Protein AF-A0A9X1WCB1-F1 (afdb_monomer)

Secondary structure (DSSP, 8-state):
---------------------PPPEEEEEEEEETTTTEEEE-TTS---EEE-S--S---TT-EEEEEEEEEEGGGGSS--HHHHHH-SS-EEEEE-SSEEEEEEEEESSHHHHHHHHHHHHTSTT-TT-EEEEESSEEEEEEES--------------PPPPP---PPPTT------

Foldseek 3Di:
DDDDPDDDPPDDPPPDPPDDDDFDEDEWEWEADPVLRAIETDQPADQAAFDDDDPPDWQQAKWKKKWQDKAAPPPPSDDPPQLVVQDPFHWYWYDDPGIIIIITDGDNGVVVVVVSLVSSCVDPPRVVITMGMDNHHYDYDYDHDDPDPPPPDDDDDDDDDDDDDDDDDPDDDDDDD

Radius of gyration: 30.42 Å; Cα contacts (8 Å, |Δi|>4): 249; chains: 1; bounding box: 126×58×59 Å

Nearest PDB structures (foldseek):
  1x60-assembly1_A  TM=5.577E-01  e=7.068E-02  Bacillus subtilis
  7rja-assembly1_B  TM=5.174E-01  e=1.173E-01  Candida albicans SC5314
  1sc6-assembly1_C  TM=4.032E-01  e=1.419E-01  Escherichia coli
  2ivm-assembly1_A  TM=4.016E-01  e=1.716E-01  Mycobacterium tuberculosis H37Rv
  2cvi-assembly1_B  TM=5.456E-01  e=3.373E+00  Pyrococcus horikoshii OT3

Sequence (177 aa):
MYQLRKILFVVTPMMVSFSWASTPELTCNSIKNDLENRWYLSQDCPIGKGVWGDPRVHLSGASYWIQCGFVEGRAFRTLPKQFIQTTNASIWFKQEDRSKRCLIGPFDNFKAAKSELLAVKQVRGLNDAFIRSVDVAIRVTSNKHATSQKQQGKSRRKVTPYMIAGQHGRNDCQCYF

pLDDT: mean 73.83, std 19.46, range [34.5, 96.31]

Organism: NCBI:txid2893468

Solvent-accessible surface area (backbone atoms only — not comparable to full-atom values): 11513 Å² total; per-residue (Å²): 142,82,85,84,82,83,81,81,81,82,82,76,82,78,81,76,80,79,77,80,80,78,76,69,71,44,80,28,53,26,34,58,40,75,93,76,71,42,39,31,43,45,83,83,48,83,67,53,47,82,55,84,84,81,71,90,70,79,58,84,57,20,18,29,33,34,37,51,48,75,35,52,75,81,76,56,79,61,74,54,72,63,55,70,70,70,49,95,56,54,68,36,32,34,76,51,98,77,34,29,38,34,35,35,45,71,26,79,42,65,68,61,47,52,56,50,47,58,58,50,37,69,39,90,91,19,65,85,39,46,42,18,45,26,90,38,29,61,45,79,46,80,41,94,69,66,77,76,81,72,81,80,82,82,85,78,84,86,74,80,83,83,85,81,87,80,86,83,72,99,75,82,84,80,89,81,134

Mean predicted aligned error: 15.79 Å

Structure (mmCIF, N/CA/C/O backbone):
data_AF-A0A9X1WCB1-F1
#
_entry.id   AF-A0A9X1WCB1-F1
#
loop_
_atom_site.group_PDB
_atom_site.id
_atom_site.type_symbol
_atom_site.label_atom_id
_atom_site.label_alt_id
_atom_site.label_comp_id
_atom_site.label_asym_id
_atom_site.label_entity_id
_atom_site.label_seq_id
_atom_site.pdbx_PDB_ins_code
_atom_site.Cartn_x
_atom_site.Cartn_y
_atom_site.Cartn_z
_atom_site.occupancy
_atom_site.B_iso_or_equiv
_atom_site.auth_seq_id
_atom_site.auth_comp_id
_atom_site.auth_asym_id
_atom_site.auth_atom_id
_atom_site.pdbx_PDB_model_num
ATOM 1 N N . MET A 1 1 ? 74.659 -34.200 -22.366 1.00 43.59 1 MET A N 1
ATOM 2 C CA . MET A 1 1 ? 74.214 -32.790 -22.405 1.00 43.59 1 MET A CA 1
ATOM 3 C C . MET A 1 1 ? 72.888 -32.717 -23.155 1.00 43.59 1 MET A C 1
ATOM 5 O O . MET A 1 1 ? 72.906 -32.830 -24.368 1.00 43.59 1 MET A O 1
ATOM 9 N N . TYR A 1 2 ? 71.754 -32.582 -22.460 1.00 47.53 2 TYR A N 1
ATOM 10 C CA . TYR A 1 2 ? 70.460 -32.248 -23.074 1.00 47.53 2 TYR A CA 1
ATOM 11 C C . TYR A 1 2 ? 69.778 -31.192 -22.196 1.00 47.53 2 TYR A C 1
ATOM 13 O O . TYR A 1 2 ? 69.554 -31.410 -21.009 1.00 47.53 2 TYR A O 1
ATOM 21 N N . GLN A 1 3 ? 69.559 -30.015 -22.781 1.00 46.06 3 GLN A N 1
ATOM 22 C CA . GLN A 1 3 ? 69.032 -28.815 -22.133 1.00 46.06 3 GLN A CA 1
ATOM 23 C C . GLN A 1 3 ? 67.522 -28.942 -21.884 1.00 46.06 3 GLN A C 1
ATOM 25 O O . GLN A 1 3 ? 66.745 -29.136 -22.819 1.00 46.06 3 GLN A O 1
ATOM 30 N N . LEU A 1 4 ? 67.104 -28.778 -20.627 1.00 54.41 4 LEU A N 1
ATOM 31 C CA . LEU A 1 4 ? 65.700 -28.663 -20.229 1.00 54.41 4 LEU A CA 1
ATOM 32 C C . LEU A 1 4 ? 65.185 -27.253 -20.587 1.00 54.41 4 LEU A C 1
ATOM 34 O O . LEU A 1 4 ? 65.476 -26.280 -19.890 1.00 54.41 4 LEU A O 1
ATOM 38 N N . ARG A 1 5 ? 64.389 -27.122 -21.657 1.00 55.62 5 ARG A N 1
ATOM 39 C CA . ARG A 1 5 ? 63.610 -25.898 -21.927 1.00 55.62 5 ARG A CA 1
ATOM 40 C C . ARG A 1 5 ? 62.441 -25.829 -20.943 1.00 55.62 5 ARG A C 1
ATOM 42 O O . ARG A 1 5 ? 61.423 -26.485 -21.134 1.00 55.62 5 ARG A O 1
ATOM 49 N N . LYS A 1 6 ? 62.581 -25.018 -19.893 1.00 55.09 6 LYS A N 1
ATOM 50 C CA . LYS A 1 6 ? 61.464 -24.621 -19.026 1.00 55.09 6 LYS A CA 1
ATOM 51 C C . LYS A 1 6 ? 60.562 -23.663 -19.810 1.00 55.09 6 LYS A C 1
ATOM 53 O O . LYS A 1 6 ? 60.939 -22.521 -20.053 1.00 55.09 6 LYS A O 1
ATOM 58 N N . ILE A 1 7 ? 59.396 -24.141 -20.240 1.00 64.56 7 ILE A N 1
ATOM 59 C CA . ILE A 1 7 ? 58.346 -23.300 -20.822 1.00 64.56 7 ILE A CA 1
ATOM 60 C C . ILE A 1 7 ? 57.627 -22.621 -19.654 1.00 64.56 7 ILE A C 1
ATOM 62 O O . ILE A 1 7 ? 56.876 -23.258 -18.919 1.00 64.56 7 ILE A O 1
ATOM 66 N N . LEU A 1 8 ? 57.910 -21.336 -19.454 1.00 56.97 8 LEU A N 1
ATOM 67 C CA . LEU A 1 8 ? 57.211 -20.487 -18.498 1.00 56.97 8 LEU A CA 1
ATOM 68 C C . LEU A 1 8 ? 55.866 -20.076 -19.119 1.00 56.97 8 LEU A C 1
ATOM 70 O O . LEU A 1 8 ? 55.818 -19.189 -19.968 1.00 56.97 8 LEU A O 1
ATOM 74 N N . PHE A 1 9 ? 54.777 -20.741 -18.730 1.00 57.31 9 PHE A N 1
ATOM 75 C CA . PHE A 1 9 ? 53.422 -20.292 -19.058 1.00 57.31 9 PHE A CA 1
ATOM 76 C C . PHE A 1 9 ? 53.098 -19.046 -18.225 1.00 57.31 9 PHE A C 1
ATOM 78 O O . PHE A 1 9 ? 52.812 -19.136 -17.033 1.00 57.31 9 PHE A O 1
ATOM 85 N N . VAL A 1 10 ? 53.164 -17.871 -18.852 1.00 61.31 10 VAL A N 1
ATOM 86 C CA . VAL A 1 10 ? 52.641 -16.622 -18.286 1.00 61.31 10 VAL A CA 1
ATOM 87 C C . VAL A 1 10 ? 51.121 -16.664 -18.431 1.00 61.31 10 VAL A C 1
ATOM 89 O O . VAL A 1 10 ? 50.589 -16.480 -19.522 1.00 61.31 10 VAL A O 1
ATOM 92 N N . VAL A 1 11 ? 50.419 -16.963 -17.338 1.00 65.62 11 VAL A N 1
ATOM 93 C CA . VAL A 1 11 ? 48.954 -16.911 -17.277 1.00 65.62 11 VAL A CA 1
ATOM 94 C C . VAL A 1 11 ? 48.551 -15.456 -17.051 1.00 65.62 11 VAL A C 1
ATOM 96 O O . VAL A 1 11 ? 48.564 -14.963 -15.926 1.00 65.62 11 VAL A O 1
ATOM 99 N N . THR A 1 12 ? 48.241 -14.739 -18.128 1.00 60.97 12 THR A N 1
ATOM 100 C CA . THR A 1 12 ? 47.652 -13.398 -18.064 1.00 60.97 12 THR A CA 1
ATOM 101 C C . THR A 1 12 ? 46.190 -13.513 -17.614 1.00 60.97 12 THR A C 1
ATOM 103 O O . THR A 1 12 ? 45.399 -14.155 -18.308 1.00 60.97 12 THR A O 1
ATOM 106 N N . PRO A 1 13 ? 45.784 -12.916 -16.477 1.00 58.22 13 PRO A N 1
ATOM 107 C CA . PRO A 1 13 ? 44.390 -12.925 -16.058 1.00 58.22 13 PRO A CA 1
ATOM 108 C C . PRO A 1 13 ? 43.586 -12.013 -16.989 1.00 58.22 13 PRO A C 1
ATOM 110 O O . PRO A 1 13 ? 43.695 -10.788 -16.951 1.00 58.22 13 PRO A O 1
ATOM 113 N N . MET A 1 14 ? 42.789 -12.627 -17.858 1.00 61.75 14 MET A N 1
ATOM 114 C CA . MET A 1 14 ? 41.813 -11.948 -18.700 1.00 61.75 14 MET A CA 1
ATOM 115 C C . MET A 1 14 ? 40.737 -11.346 -17.782 1.00 61.75 14 MET A C 1
ATOM 117 O O . MET A 1 14 ? 39.910 -12.067 -17.227 1.00 61.75 14 MET A O 1
ATOM 121 N N . MET A 1 15 ? 40.797 -10.029 -17.554 1.00 64.81 15 MET A N 1
ATOM 122 C CA . MET A 1 15 ? 39.810 -9.293 -16.761 1.00 64.81 15 MET A CA 1
ATOM 123 C C . MET A 1 15 ? 38.453 -9.343 -17.469 1.00 64.81 15 MET A C 1
ATOM 125 O O . MET A 1 15 ? 38.192 -8.583 -18.399 1.00 64.81 15 MET A O 1
ATOM 129 N N . VAL A 1 16 ? 37.586 -10.258 -17.040 1.00 63.56 16 VAL A N 1
ATOM 130 C CA . VAL A 1 16 ? 36.193 -10.311 -17.486 1.00 63.56 16 VAL A CA 1
ATOM 131 C C . VAL A 1 16 ? 35.449 -9.174 -16.792 1.00 63.56 16 VAL A C 1
ATOM 133 O O . VAL A 1 16 ? 35.197 -9.226 -15.589 1.00 63.56 16 VAL A O 1
ATOM 136 N N . SER A 1 17 ? 35.135 -8.113 -17.534 1.00 63.78 17 SER A N 1
ATOM 137 C CA . SER A 1 17 ? 34.302 -7.017 -17.044 1.00 63.78 17 SER A CA 1
ATOM 138 C C . SER A 1 17 ? 32.893 -7.540 -16.752 1.00 63.78 17 SER A C 1
ATOM 140 O O . SER A 1 17 ? 32.099 -7.761 -17.662 1.00 63.78 17 SER A O 1
ATOM 142 N N . PHE A 1 18 ? 32.581 -7.755 -15.475 1.00 63.69 18 PHE A N 1
ATOM 143 C CA . PHE A 1 18 ? 31.217 -8.007 -15.018 1.00 63.69 18 PHE A CA 1
ATOM 144 C C . PHE A 1 18 ? 30.406 -6.715 -15.172 1.00 63.69 18 PHE A C 1
ATOM 146 O O . PHE A 1 18 ? 30.522 -5.794 -14.365 1.00 63.69 18 PHE A O 1
ATOM 153 N N . SER A 1 19 ? 29.586 -6.626 -16.217 1.00 57.41 19 SER A N 1
ATOM 154 C CA . SER A 1 19 ? 28.560 -5.588 -16.309 1.00 57.41 19 SER A CA 1
ATOM 155 C C . SER A 1 19 ? 27.429 -5.932 -15.337 1.00 57.41 19 SER A C 1
ATOM 157 O O . SER A 1 19 ? 26.651 -6.853 -15.584 1.00 57.41 19 SER A O 1
ATOM 159 N N . TRP A 1 20 ? 27.336 -5.215 -14.216 1.00 60.31 20 TRP A N 1
ATOM 160 C CA . TRP A 1 20 ? 26.162 -5.288 -13.348 1.00 60.31 20 TRP A CA 1
ATOM 161 C C . TRP A 1 20 ? 24.955 -4.697 -14.079 1.00 60.31 20 TRP A C 1
ATOM 163 O O . TRP A 1 20 ? 24.932 -3.513 -14.410 1.00 60.31 20 TRP A O 1
ATOM 173 N N . ALA A 1 21 ? 23.957 -5.536 -14.353 1.00 62.12 21 ALA A N 1
ATOM 174 C CA . ALA A 1 21 ? 22.673 -5.091 -14.870 1.00 62.12 21 ALA A CA 1
ATOM 175 C C . ALA A 1 21 ? 21.888 -4.412 -13.738 1.00 62.12 21 ALA A C 1
ATOM 177 O O . ALA A 1 21 ? 21.497 -5.064 -12.769 1.00 62.12 21 ALA A O 1
ATOM 178 N N . SER A 1 22 ? 21.664 -3.105 -13.852 1.00 61.84 22 SER A N 1
ATOM 179 C CA . SER A 1 22 ? 20.779 -2.368 -12.950 1.00 61.84 22 SER A C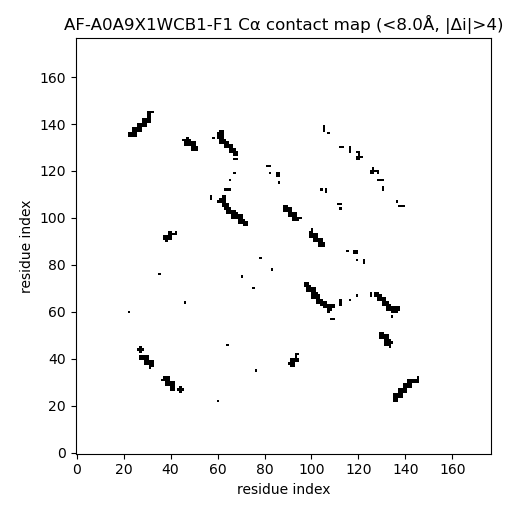A 1
ATOM 180 C C . SER A 1 22 ? 19.340 -2.836 -13.158 1.00 61.84 22 SER A C 1
ATOM 182 O O . SER A 1 22 ? 18.821 -2.786 -14.274 1.00 61.84 22 SER A O 1
ATOM 184 N N . THR A 1 23 ? 18.680 -3.293 -12.096 1.00 61.88 23 THR A N 1
ATOM 185 C CA . THR A 1 23 ? 17.246 -3.599 -12.136 1.00 61.88 23 THR A CA 1
ATOM 186 C C . THR A 1 23 ? 16.450 -2.322 -12.418 1.00 61.88 23 THR A C 1
ATOM 188 O O . THR A 1 23 ? 16.734 -1.300 -11.789 1.00 61.88 23 THR A O 1
ATOM 191 N N . PRO A 1 24 ? 15.463 -2.346 -13.331 1.00 68.69 24 PRO A N 1
ATOM 192 C CA . PRO A 1 24 ? 14.648 -1.173 -13.623 1.00 68.69 24 PRO A CA 1
ATOM 193 C C . PRO A 1 24 ? 13.857 -0.752 -12.376 1.00 68.69 24 PRO A C 1
ATOM 195 O O . PRO A 1 24 ? 13.054 -1.516 -11.841 1.00 68.69 24 PRO A O 1
ATOM 198 N N . GLU A 1 25 ? 14.112 0.470 -11.915 1.00 83.56 25 GLU A N 1
ATOM 199 C CA . GLU A 1 25 ? 13.419 1.129 -10.808 1.00 83.56 25 GLU A CA 1
ATOM 200 C C . GLU A 1 25 ? 12.394 2.113 -11.381 1.00 83.56 25 GLU A C 1
ATOM 202 O O . GLU A 1 25 ? 12.704 2.886 -12.291 1.00 83.56 25 GLU A O 1
ATOM 207 N N . LEU A 1 26 ? 11.166 2.080 -10.867 1.00 92.19 26 LEU A N 1
ATOM 208 C CA . LEU A 1 26 ? 10.074 2.944 -11.291 1.00 92.19 26 LEU A CA 1
ATOM 209 C C . LEU A 1 26 ? 9.664 3.894 -10.163 1.00 92.19 26 LEU A C 1
ATOM 211 O O . LEU A 1 26 ? 9.378 3.494 -9.034 1.00 92.19 26 LEU A O 1
ATOM 215 N N . THR A 1 27 ? 9.592 5.177 -10.500 1.00 94.25 27 THR A N 1
ATOM 216 C CA . THR A 1 27 ? 9.248 6.240 -9.557 1.00 94.25 27 THR A CA 1
ATOM 217 C C . THR A 1 27 ? 7.780 6.622 -9.686 1.00 94.25 27 THR A C 1
ATOM 219 O O . THR A 1 27 ? 7.331 7.081 -10.732 1.00 94.25 27 THR A O 1
ATOM 222 N N . CYS A 1 28 ? 7.035 6.482 -8.596 1.00 94.44 28 CYS A N 1
ATOM 223 C CA . CYS A 1 28 ? 5.667 6.945 -8.454 1.00 94.44 28 CYS A CA 1
ATOM 224 C C . CYS A 1 28 ? 5.622 8.321 -7.792 1.00 94.44 28 CYS A C 1
ATOM 226 O O . CYS A 1 28 ? 6.028 8.483 -6.643 1.00 94.44 28 CYS A O 1
ATOM 228 N N . ASN A 1 29 ? 5.037 9.298 -8.478 1.00 94.75 29 ASN A N 1
ATOM 229 C CA . ASN A 1 29 ? 4.769 10.598 -7.877 1.00 94.75 29 ASN A CA 1
ATOM 230 C C . ASN A 1 29 ? 3.562 10.533 -6.939 1.00 94.75 29 ASN A C 1
ATOM 232 O O . ASN A 1 29 ? 2.562 9.864 -7.223 1.00 94.75 29 ASN A O 1
ATOM 236 N N . SER A 1 30 ? 3.640 11.286 -5.846 1.00 93.75 30 SER A N 1
ATOM 237 C CA . SER A 1 30 ? 2.545 11.457 -4.901 1.00 93.75 30 SER A CA 1
ATOM 238 C C . SER A 1 30 ? 2.304 12.918 -4.545 1.00 93.75 30 SER A C 1
ATOM 240 O O . SER A 1 30 ? 3.218 13.745 -4.534 1.00 93.75 30 SER A O 1
ATOM 242 N N . ILE A 1 31 ? 1.044 13.226 -4.258 1.00 93.38 31 ILE A N 1
ATOM 243 C CA . ILE A 1 31 ? 0.533 14.565 -3.984 1.00 93.38 31 ILE A CA 1
ATOM 244 C C . ILE A 1 31 ? -0.233 14.535 -2.668 1.00 93.38 31 ILE A C 1
ATOM 246 O O . ILE A 1 31 ? -1.063 13.652 -2.445 1.00 93.38 31 ILE A O 1
ATOM 250 N N . LYS A 1 32 ? -0.015 15.529 -1.808 1.00 91.12 32 LYS A N 1
ATOM 251 C CA . LYS A 1 32 ? -0.822 15.691 -0.600 1.00 91.12 32 LYS A CA 1
ATOM 252 C C . LYS A 1 32 ? -2.128 16.423 -0.911 1.00 91.12 32 LYS A C 1
ATOM 254 O O . LYS A 1 32 ? -2.123 17.481 -1.532 1.00 91.12 32 LYS A O 1
ATOM 259 N N . ASN A 1 33 ? -3.243 15.874 -0.444 1.00 87.75 33 ASN A N 1
ATOM 260 C CA . ASN A 1 33 ? -4.505 16.589 -0.316 1.00 87.75 33 ASN A CA 1
ATOM 261 C C . ASN A 1 33 ? -4.617 17.118 1.118 1.00 87.75 33 ASN A C 1
ATOM 263 O O . ASN A 1 33 ? -4.739 16.329 2.060 1.00 87.75 33 ASN A O 1
ATOM 267 N N . ASP A 1 34 ? -4.574 18.438 1.280 1.00 84.31 34 ASP A N 1
ATOM 268 C CA . ASP A 1 34 ? -4.575 19.065 2.604 1.00 84.31 34 ASP A CA 1
ATOM 269 C C . ASP A 1 34 ? -5.938 19.005 3.301 1.00 84.31 34 ASP A C 1
ATOM 271 O O . ASP A 1 34 ? -5.985 18.814 4.514 1.00 84.31 34 ASP A O 1
ATOM 275 N N . LEU A 1 35 ? -7.044 19.072 2.548 1.00 81.31 35 LEU A N 1
ATOM 276 C CA . LEU A 1 35 ? -8.403 18.992 3.105 1.00 81.31 35 LEU A CA 1
ATOM 277 C C . LEU A 1 35 ? -8.663 17.645 3.784 1.00 81.31 35 LEU A C 1
ATOM 279 O O . LEU A 1 35 ? -9.350 17.567 4.799 1.00 81.31 35 LEU A O 1
ATOM 283 N N . GLU A 1 36 ? -8.123 16.574 3.209 1.00 77.50 36 GLU A N 1
ATOM 284 C CA . GLU A 1 36 ? -8.282 15.219 3.729 1.00 77.50 36 GLU A CA 1
ATOM 285 C C . GLU A 1 36 ? -7.081 14.747 4.559 1.00 77.50 36 GLU A C 1
ATOM 287 O O . GLU A 1 36 ? -7.153 13.667 5.149 1.00 77.50 36 GLU A O 1
ATOM 292 N N . ASN A 1 37 ? -5.997 15.534 4.590 1.00 83.25 37 ASN A N 1
ATOM 293 C CA . ASN A 1 37 ? -4.682 15.191 5.133 1.00 83.25 37 ASN A CA 1
ATOM 294 C C . AS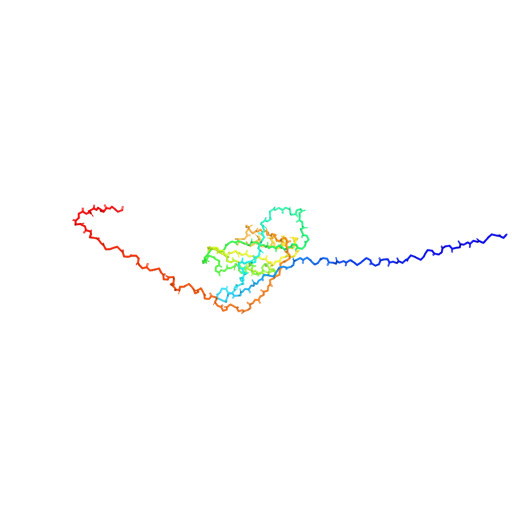N A 1 37 ? -4.189 13.805 4.669 1.00 83.25 37 ASN A C 1
ATOM 296 O O . ASN A 1 37 ? -3.793 12.961 5.474 1.00 83.25 37 ASN A O 1
ATOM 300 N N . ARG A 1 38 ? -4.254 13.552 3.356 1.00 86.56 38 ARG A N 1
ATOM 301 C CA . ARG A 1 38 ? -3.932 12.252 2.738 1.00 86.56 38 ARG A CA 1
ATOM 302 C C . ARG A 1 38 ? -2.995 12.408 1.559 1.00 86.56 38 ARG A C 1
ATOM 304 O O . ARG A 1 38 ? -3.078 13.391 0.829 1.00 86.56 38 ARG A O 1
ATOM 311 N N . TRP A 1 39 ? -2.151 11.406 1.348 1.00 91.19 39 TRP A N 1
ATOM 312 C CA . TRP A 1 39 ? -1.274 11.332 0.187 1.00 91.19 39 TRP A CA 1
ATOM 313 C C . TRP A 1 39 ? -1.891 10.488 -0.919 1.00 91.19 39 TRP A C 1
ATOM 315 O O . TRP A 1 39 ? -2.405 9.399 -0.669 1.00 91.19 39 TRP A O 1
ATOM 325 N N . TYR A 1 40 ? -1.813 10.997 -2.141 1.00 93.12 40 TYR A N 1
ATOM 326 C CA . TYR A 1 40 ? -2.381 10.400 -3.336 1.00 93.12 40 TYR A CA 1
ATOM 327 C C . TYR A 1 40 ? -1.289 10.018 -4.320 1.00 93.12 40 TYR A C 1
ATOM 329 O O . TYR A 1 40 ? -0.479 10.868 -4.671 1.00 93.12 40 TYR A O 1
ATOM 337 N N . LEU A 1 41 ? -1.282 8.771 -4.786 1.00 95.31 41 LEU A N 1
ATOM 338 C CA . LEU A 1 41 ? -0.439 8.329 -5.893 1.00 95.31 41 LEU A CA 1
ATOM 339 C C . LEU A 1 41 ? -1.012 8.823 -7.217 1.00 95.31 41 LEU A C 1
ATOM 341 O O . LEU A 1 41 ? -2.231 8.866 -7.409 1.00 95.31 41 LEU A O 1
ATOM 345 N N . SER A 1 42 ? -0.113 9.131 -8.146 1.00 93.25 42 SER A N 1
ATOM 346 C CA . SER A 1 42 ? -0.475 9.414 -9.530 1.00 93.25 42 SER A CA 1
ATOM 347 C C . SER A 1 42 ? -1.164 8.211 -10.198 1.00 93.25 42 SER A C 1
ATOM 349 O O . SER A 1 42 ? -0.957 7.053 -9.816 1.00 93.25 42 SER A O 1
ATOM 351 N N . GLN A 1 43 ? -2.013 8.474 -11.195 1.00 91.81 43 GLN A N 1
ATOM 352 C CA . GLN A 1 43 ? -2.832 7.444 -11.853 1.00 91.81 43 GLN A CA 1
ATOM 353 C C . GLN A 1 43 ? -1.993 6.392 -12.595 1.00 91.81 43 GLN A C 1
ATOM 355 O O . GLN A 1 43 ? -2.356 5.213 -12.615 1.00 91.81 43 GLN A O 1
ATOM 360 N N . ASP A 1 44 ? -0.850 6.798 -13.138 1.00 92.06 44 ASP A N 1
ATOM 361 C CA . ASP A 1 44 ? 0.125 5.967 -13.845 1.00 92.06 44 ASP A CA 1
ATOM 362 C C . ASP A 1 44 ? 0.944 5.053 -12.920 1.00 92.06 44 ASP A C 1
ATOM 364 O O . ASP A 1 44 ? 1.511 4.071 -13.391 1.00 92.06 44 ASP A O 1
ATOM 368 N N . CYS A 1 45 ? 0.958 5.298 -11.603 1.00 94.56 45 CYS A N 1
ATOM 369 C CA . CYS A 1 45 ? 1.713 4.468 -10.664 1.00 94.56 45 CYS A CA 1
ATOM 370 C C . CYS A 1 45 ? 1.179 3.018 -10.649 1.00 94.56 45 CYS A C 1
ATOM 372 O O . CYS A 1 45 ? 0.012 2.796 -10.285 1.00 94.56 45 CYS A O 1
ATOM 374 N N . PRO A 1 46 ? 1.986 2.007 -11.013 1.00 94.38 46 PRO A N 1
ATOM 375 C CA . PRO A 1 46 ? 1.542 0.625 -11.038 1.00 94.38 46 PRO A CA 1
ATOM 376 C C . PRO A 1 46 ? 1.393 0.082 -9.615 1.00 94.38 46 PRO A C 1
ATOM 378 O O . PRO A 1 46 ? 2.286 0.175 -8.777 1.00 94.38 46 PRO A O 1
ATOM 381 N N . ILE A 1 47 ? 0.245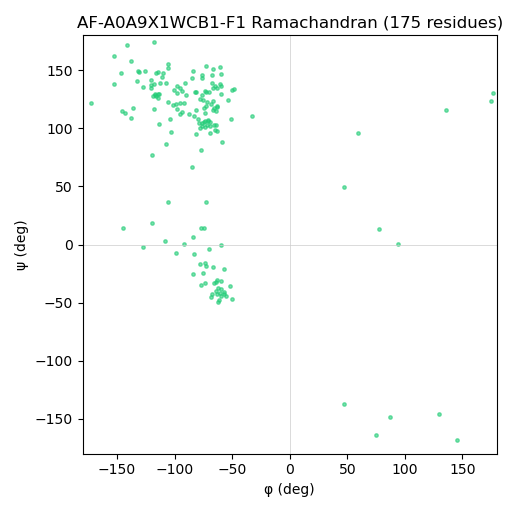 -0.540 -9.357 1.00 94.06 47 ILE A N 1
ATOM 382 C CA . ILE A 1 47 ? -0.070 -1.185 -8.071 1.00 94.06 47 ILE A CA 1
ATOM 383 C C . ILE A 1 47 ? -0.064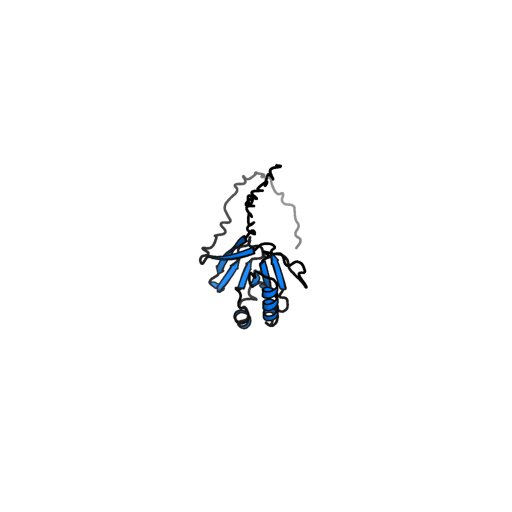 -2.711 -8.176 1.00 94.06 47 ILE A C 1
ATOM 385 O O . ILE A 1 47 ? -0.408 -3.405 -7.222 1.00 94.06 47 ILE A O 1
ATOM 389 N N . GLY A 1 48 ? 0.271 -3.236 -9.357 1.00 92.31 48 GLY A N 1
ATOM 390 C CA . GLY A 1 48 ? 0.521 -4.656 -9.543 1.00 92.31 48 GLY A CA 1
ATOM 391 C C . GLY A 1 48 ? -0.729 -5.526 -9.557 1.00 92.31 48 GLY A C 1
ATOM 392 O O . GLY A 1 48 ? -1.848 -5.024 -9.701 1.00 92.31 48 GLY A O 1
ATOM 393 N N . LYS A 1 49 ? -0.545 -6.838 -9.394 1.00 91.88 49 LYS A N 1
ATOM 394 C CA . LYS A 1 49 ? -1.616 -7.851 -9.327 1.00 91.88 49 LYS A CA 1
ATOM 395 C C . LYS A 1 49 ? -1.808 -8.333 -7.892 1.00 91.88 49 LYS A C 1
ATOM 397 O O . LYS A 1 49 ? -0.867 -8.300 -7.113 1.00 91.88 49 LYS A O 1
ATOM 402 N N . GLY A 1 50 ? -3.021 -8.761 -7.539 1.00 91.75 50 GLY A N 1
ATOM 403 C CA . GLY A 1 50 ? -3.289 -9.353 -6.225 1.00 91.75 50 GLY A CA 1
ATOM 404 C C . GLY A 1 50 ? -2.589 -10.701 -6.063 1.00 91.75 50 GLY A C 1
ATOM 405 O O . GLY A 1 50 ?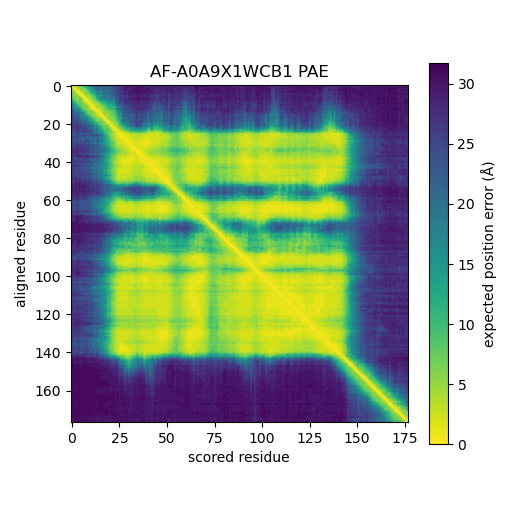 -2.563 -11.496 -6.999 1.00 91.75 50 GLY A O 1
ATOM 406 N N . VAL A 1 51 ? -2.035 -10.940 -4.879 1.00 88.56 51 VAL A N 1
ATOM 407 C CA . VAL A 1 51 ? -1.343 -12.175 -4.512 1.00 88.56 51 VAL A CA 1
ATOM 408 C C . VAL A 1 51 ? -2.098 -12.820 -3.355 1.00 88.56 51 VAL A C 1
ATOM 410 O O . VAL A 1 51 ? -2.183 -12.257 -2.261 1.00 88.56 51 VAL A O 1
ATOM 413 N N . TRP A 1 52 ? -2.641 -14.012 -3.599 1.00 80.38 52 TRP A N 1
ATOM 414 C CA . TRP A 1 52 ? -3.320 -14.827 -2.595 1.00 80.38 52 TRP A CA 1
ATOM 415 C C . TRP A 1 52 ? -2.519 -16.110 -2.368 1.00 80.38 52 TRP A C 1
ATOM 417 O O . TRP A 1 52 ? -2.220 -16.830 -3.316 1.00 80.38 52 TRP A O 1
ATOM 427 N N . GLY A 1 53 ? -2.172 -16.405 -1.115 1.00 71.75 53 GLY A N 1
ATOM 428 C CA . GLY A 1 53 ? -1.409 -17.605 -0.767 1.00 71.75 53 GLY A CA 1
ATOM 429 C C . GLY A 1 53 ? 0.109 -17.424 -0.851 1.00 71.75 53 GLY A C 1
ATOM 430 O O . GLY A 1 53 ? 0.631 -16.359 -0.522 1.00 71.75 53 GLY A O 1
ATOM 431 N N . ASP A 1 54 ? 0.815 -18.501 -1.200 1.00 63.59 54 ASP A N 1
ATOM 432 C CA . ASP A 1 54 ? 2.278 -18.564 -1.187 1.00 63.59 54 ASP A CA 1
ATOM 433 C C . ASP A 1 54 ? 2.872 -18.077 -2.520 1.00 63.59 54 ASP A C 1
ATOM 435 O O . ASP A 1 54 ? 2.693 -18.748 -3.547 1.00 63.59 54 ASP A O 1
ATOM 439 N N . PRO A 1 55 ? 3.578 -16.932 -2.550 1.00 61.62 55 PRO A N 1
ATOM 440 C CA . PRO A 1 55 ? 4.283 -16.493 -3.736 1.00 61.62 55 PRO A CA 1
ATOM 441 C C . PRO A 1 55 ? 5.559 -17.315 -3.846 1.00 61.62 55 PRO A C 1
ATOM 443 O O . PRO A 1 55 ? 6.656 -16.859 -3.543 1.00 61.62 55 PRO A O 1
ATOM 446 N N . ARG A 1 56 ? 5.429 -18.531 -4.371 1.00 54.12 56 ARG A N 1
ATOM 447 C CA . ARG A 1 56 ? 6.577 -19.370 -4.745 1.00 54.12 56 ARG A CA 1
ATOM 448 C C . ARG A 1 56 ? 7.478 -18.721 -5.810 1.00 54.12 56 ARG A C 1
ATOM 450 O O . ARG A 1 56 ? 8.497 -19.285 -6.183 1.00 54.12 56 ARG A O 1
ATOM 457 N N . VAL A 1 57 ? 7.126 -17.518 -6.263 1.00 57.62 57 VAL A N 1
ATOM 458 C CA . VAL A 1 57 ? 7.902 -16.663 -7.151 1.00 57.62 57 VAL A CA 1
ATOM 459 C C . VAL A 1 57 ? 8.190 -15.342 -6.425 1.00 57.62 57 VAL A C 1
ATOM 461 O O . VAL A 1 57 ? 7.545 -14.322 -6.660 1.00 57.62 57 VAL A O 1
ATOM 464 N N . HIS A 1 58 ? 9.145 -15.354 -5.493 1.00 61.84 58 HIS A N 1
ATOM 465 C CA . HIS A 1 58 ? 9.768 -14.117 -5.025 1.00 61.84 58 HIS A CA 1
ATOM 466 C C . HIS A 1 58 ? 10.616 -13.564 -6.168 1.00 61.84 58 HIS A C 1
ATOM 468 O O . HIS A 1 58 ? 11.741 -14.007 -6.393 1.00 61.84 58 HIS A O 1
ATOM 474 N N . LEU A 1 59 ? 10.051 -12.631 -6.929 1.00 67.88 59 LEU A N 1
ATOM 475 C CA . LEU A 1 59 ? 10.787 -11.956 -7.988 1.00 67.88 59 LEU A CA 1
ATOM 476 C C . LEU A 1 59 ? 11.803 -11.005 -7.350 1.00 67.88 59 LEU A C 1
ATOM 478 O O . LEU A 1 59 ? 11.447 -10.137 -6.550 1.00 67.88 59 LEU A O 1
ATOM 482 N N . SER A 1 60 ? 13.079 -11.205 -7.682 1.00 71.38 60 SER A N 1
ATOM 483 C CA . SER A 1 60 ? 14.140 -10.267 -7.320 1.00 71.38 60 SER A CA 1
ATOM 484 C C . SER A 1 60 ? 13.835 -8.906 -7.944 1.00 71.38 60 SER A C 1
ATOM 486 O O . SER A 1 60 ? 13.535 -8.833 -9.135 1.00 71.38 60 SER A O 1
ATOM 488 N N . GLY A 1 61 ? 13.882 -7.843 -7.141 1.00 82.31 61 GLY A N 1
ATOM 489 C CA . GLY A 1 61 ? 13.549 -6.490 -7.589 1.00 82.31 61 GLY A CA 1
ATOM 490 C C . GLY A 1 61 ? 12.052 -6.197 -7.717 1.00 82.31 61 GLY A C 1
ATOM 491 O O . GLY A 1 61 ? 11.711 -5.186 -8.312 1.00 82.31 61 GLY A O 1
ATOM 492 N N . ALA A 1 62 ? 11.157 -7.033 -7.179 1.00 89.75 62 ALA A N 1
ATOM 493 C CA . ALA A 1 62 ? 9.730 -6.720 -7.108 1.00 89.75 62 ALA A CA 1
ATOM 494 C C . ALA A 1 62 ? 9.373 -5.863 -5.886 1.00 89.75 62 ALA A C 1
ATOM 496 O O . ALA A 1 62 ? 9.950 -6.019 -4.808 1.00 89.75 62 ALA A O 1
ATOM 497 N N . SER A 1 63 ? 8.343 -5.033 -6.030 1.00 93.81 63 SER A N 1
ATOM 498 C CA . SER A 1 63 ? 7.742 -4.287 -4.926 1.00 93.81 63 SER A CA 1
ATOM 499 C C . SER A 1 63 ? 6.349 -4.789 -4.586 1.00 93.81 63 SER A C 1
ATOM 501 O O . SER A 1 63 ? 5.573 -5.215 -5.443 1.00 93.81 63 SER A O 1
ATOM 503 N N . TYR A 1 64 ? 6.013 -4.697 -3.305 1.00 94.25 64 TYR A N 1
ATOM 504 C CA . TYR A 1 64 ? 4.767 -5.203 -2.760 1.00 94.25 64 TYR A CA 1
ATOM 505 C C . TYR A 1 64 ? 3.966 -4.075 -2.125 1.00 94.25 64 TYR A C 1
ATOM 507 O O . TYR A 1 64 ? 4.493 -3.246 -1.391 1.00 94.25 64 TYR A O 1
ATOM 515 N N . TRP A 1 65 ? 2.667 -4.073 -2.377 1.00 96.31 65 TRP A N 1
ATOM 516 C CA . TRP A 1 65 ? 1.710 -3.176 -1.742 1.00 96.31 65 TRP A CA 1
ATOM 517 C C . TRP A 1 65 ? 0.754 -3.991 -0.893 1.00 96.31 65 TRP A C 1
ATOM 519 O O . TRP A 1 65 ? 0.401 -5.101 -1.273 1.00 96.31 65 TRP A O 1
ATOM 529 N N . ILE A 1 66 ? 0.251 -3.438 0.202 1.00 95.50 66 ILE A N 1
ATOM 530 C CA . ILE A 1 66 ? -0.936 -3.992 0.859 1.00 95.50 66 ILE A CA 1
ATOM 531 C C . ILE A 1 66 ? -2.118 -3.127 0.471 1.00 95.50 66 ILE A C 1
ATOM 533 O O . ILE A 1 66 ? -2.139 -1.935 0.761 1.00 95.50 66 ILE A O 1
ATOM 537 N N . GLN A 1 67 ? -3.115 -3.717 -0.172 1.00 95.00 67 GLN A N 1
ATOM 538 C CA . GLN A 1 67 ? -4.378 -3.048 -0.416 1.00 95.00 67 GLN A CA 1
ATOM 539 C C . GLN A 1 67 ? -5.262 -3.187 0.822 1.00 95.00 67 GLN A C 1
ATOM 541 O O . GLN A 1 67 ? -5.750 -4.278 1.100 1.00 95.00 67 GLN A O 1
ATOM 546 N N . CYS A 1 68 ? -5.493 -2.085 1.538 1.00 90.38 68 CYS A N 1
ATOM 547 C CA . CYS A 1 68 ? -6.341 -2.055 2.738 1.00 90.38 68 CYS A CA 1
ATOM 548 C C . CYS A 1 68 ? -7.844 -2.057 2.422 1.00 90.38 68 CYS A C 1
ATOM 550 O O . CYS A 1 68 ? -8.649 -2.331 3.303 1.00 90.38 68 CYS A O 1
ATOM 552 N N . GLY A 1 69 ? -8.236 -1.751 1.182 1.00 88.25 69 GLY A N 1
ATOM 553 C CA . GLY A 1 69 ? -9.634 -1.748 0.752 1.00 88.25 69 GLY A CA 1
ATOM 554 C C . GLY A 1 69 ? -9.933 -0.664 -0.279 1.00 88.25 69 GLY A C 1
ATOM 555 O O . GLY A 1 69 ? -9.022 -0.032 -0.827 1.00 88.25 69 GLY A O 1
ATOM 556 N N . PHE A 1 70 ? -11.223 -0.455 -0.528 1.00 85.31 70 PHE A N 1
ATOM 557 C CA . PHE A 1 70 ? -11.737 0.651 -1.327 1.00 85.31 70 PHE A CA 1
ATOM 558 C C . PHE A 1 70 ? -12.482 1.642 -0.444 1.00 85.31 70 PHE A C 1
ATOM 560 O O . PHE A 1 70 ? -13.164 1.284 0.511 1.00 85.31 70 PHE A O 1
ATOM 567 N N . VAL A 1 71 ? -12.347 2.907 -0.798 1.00 74.19 71 VAL A N 1
ATOM 568 C CA . VAL A 1 71 ? -12.965 4.041 -0.136 1.00 74.19 71 VAL A CA 1
ATOM 569 C C . VAL A 1 71 ? -13.964 4.643 -1.104 1.00 74.19 71 VAL A C 1
ATOM 571 O O . VAL A 1 71 ? -13.584 5.325 -2.055 1.00 74.19 71 VAL A O 1
ATOM 574 N N . GL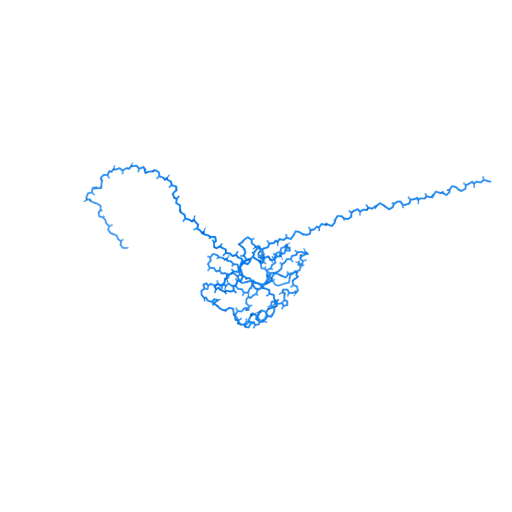U A 1 72 ? -15.244 4.382 -0.874 1.00 66.56 72 GLU A N 1
ATOM 575 C CA . GLU A 1 72 ? -16.335 5.018 -1.608 1.00 66.56 72 GLU A CA 1
ATOM 576 C C . GLU A 1 72 ? -16.798 6.275 -0.865 1.00 66.56 72 GLU A C 1
ATOM 578 O O . GLU A 1 72 ? -17.194 6.225 0.303 1.00 66.56 72 GLU A O 1
ATOM 583 N N . GLY A 1 73 ? -16.746 7.426 -1.540 1.00 60.53 73 GLY A N 1
ATOM 584 C CA . GLY A 1 73 ? -17.318 8.679 -1.042 1.00 60.53 73 GLY A CA 1
ATOM 585 C C . GLY A 1 73 ? -16.983 9.024 0.422 1.00 60.53 73 GLY A C 1
ATOM 586 O O . GLY A 1 73 ? -15.849 8.898 0.885 1.00 60.53 73 GLY A O 1
ATOM 587 N N . ARG A 1 74 ? -17.994 9.504 1.164 1.00 46.91 74 ARG A N 1
ATOM 588 C CA . ARG A 1 74 ? -17.880 10.007 2.551 1.00 46.91 74 ARG A CA 1
ATOM 589 C C . ARG A 1 74 ? -17.600 8.919 3.608 1.00 46.91 74 ARG A C 1
ATOM 591 O O . ARG A 1 74 ? -17.409 9.275 4.770 1.00 46.91 74 ARG A O 1
ATOM 598 N N . ALA A 1 75 ? -17.563 7.633 3.247 1.00 51.44 75 ALA A N 1
ATOM 599 C CA . ALA A 1 75 ? -17.526 6.526 4.212 1.00 51.44 75 ALA A CA 1
ATOM 600 C C . ALA A 1 75 ? -16.160 6.331 4.890 1.00 51.44 75 ALA A C 1
ATOM 602 O O . ALA A 1 75 ? -16.095 5.872 6.025 1.00 51.44 75 ALA A O 1
ATOM 603 N N . PHE A 1 76 ? -15.065 6.760 4.261 1.00 53.78 76 PHE A N 1
ATOM 604 C CA . PHE A 1 76 ? -13.726 6.661 4.854 1.00 53.78 76 PHE A CA 1
ATOM 605 C C . PHE A 1 76 ? -13.218 8.017 5.337 1.00 53.78 76 PHE A C 1
ATOM 607 O O . PHE A 1 76 ? -12.031 8.331 5.218 1.00 53.78 76 PHE A O 1
ATOM 614 N N . ARG A 1 77 ? -14.113 8.861 5.870 1.00 52.22 77 ARG A N 1
ATOM 615 C CA . ARG A 1 77 ? -13.744 10.175 6.427 1.00 52.22 77 ARG A CA 1
ATOM 616 C C . ARG A 1 77 ? -12.696 10.079 7.532 1.00 52.22 77 ARG A C 1
ATOM 618 O O . ARG A 1 77 ? -11.931 11.019 7.708 1.00 52.22 77 ARG A O 1
ATOM 625 N N . THR A 1 78 ? -12.549 8.918 8.150 1.00 56.91 78 THR A N 1
ATOM 626 C CA . THR A 1 78 ? -11.467 8.630 9.083 1.00 56.91 78 THR A CA 1
ATOM 627 C C . THR A 1 78 ? -11.033 7.190 8.902 1.00 56.91 78 THR A C 1
ATOM 629 O O . THR A 1 78 ? -11.783 6.274 9.232 1.00 56.91 78 THR A O 1
ATOM 632 N N . LEU A 1 79 ? -9.807 6.991 8.411 1.00 63.94 79 LEU A N 1
ATOM 633 C CA . LEU A 1 79 ? -9.075 5.782 8.772 1.00 63.94 79 LEU A CA 1
ATOM 634 C C . LEU A 1 79 ? -9.164 5.631 10.296 1.00 63.94 79 LEU A C 1
ATOM 636 O O . LEU A 1 79 ? -8.987 6.644 10.987 1.00 63.94 79 LEU A O 1
ATOM 640 N N . PRO A 1 80 ? -9.475 4.440 10.837 1.00 66.00 80 PRO A N 1
ATOM 641 C CA . PRO A 1 80 ? -9.497 4.255 12.280 1.00 66.00 80 PRO A CA 1
ATOM 642 C C . PRO A 1 80 ? -8.184 4.782 12.862 1.00 66.00 80 PRO A C 1
ATOM 644 O O . PRO A 1 80 ? -7.123 4.471 12.330 1.00 66.00 80 PRO A O 1
ATOM 647 N N . LYS A 1 81 ? -8.219 5.581 13.937 1.00 67.69 81 LYS A N 1
ATOM 648 C CA . LYS A 1 81 ? -6.979 6.080 14.574 1.00 67.69 81 LYS A CA 1
ATOM 649 C C . LYS A 1 81 ? -6.010 4.934 14.885 1.00 67.69 81 LYS A C 1
ATOM 651 O O . LYS A 1 81 ? -4.809 5.080 14.706 1.00 67.69 81 LYS A O 1
ATOM 656 N N . GLN A 1 82 ? -6.575 3.787 15.263 1.00 67.88 82 GLN A N 1
ATOM 657 C CA . GLN A 1 82 ? -5.863 2.530 15.464 1.00 67.88 82 GLN A CA 1
ATOM 658 C C . GLN A 1 82 ? -5.068 2.115 14.223 1.00 67.88 82 GLN A C 1
ATOM 660 O O . GLN A 1 82 ? -3.898 1.806 14.352 1.00 67.88 82 GLN A O 1
ATOM 665 N N . PHE A 1 83 ? -5.634 2.216 13.017 1.00 73.50 83 PHE A N 1
ATOM 666 C CA . PHE A 1 83 ? -4.921 1.886 11.781 1.00 73.50 83 PHE A CA 1
ATOM 667 C C . PHE A 1 83 ? -3.671 2.740 11.565 1.00 73.50 83 PHE A C 1
ATOM 669 O O . PHE A 1 83 ? -2.623 2.204 11.226 1.00 73.50 83 PHE A O 1
ATOM 676 N N . ILE A 1 84 ? -3.772 4.054 11.794 1.00 69.81 84 ILE A N 1
ATOM 677 C CA . ILE A 1 84 ? -2.637 4.980 11.643 1.00 69.81 84 ILE A CA 1
ATOM 678 C C . ILE A 1 84 ? -1.519 4.636 12.638 1.00 69.81 84 ILE A C 1
ATOM 680 O O . ILE A 1 84 ? -0.352 4.845 12.340 1.00 69.81 84 ILE A O 1
ATOM 684 N N . GLN A 1 85 ? -1.871 4.101 13.809 1.00 73.81 85 GLN A N 1
ATOM 685 C CA . GLN A 1 85 ? -0.912 3.683 14.834 1.00 73.81 85 GLN A CA 1
ATOM 686 C C . GLN A 1 85 ? -0.356 2.271 14.603 1.00 73.81 85 GLN A C 1
ATOM 688 O O . GLN A 1 85 ? 0.729 1.966 15.085 1.00 73.81 85 GLN A O 1
ATOM 693 N N . THR A 1 86 ? -1.095 1.399 13.911 1.00 75.88 86 THR A N 1
ATOM 694 C CA . THR A 1 86 ? -0.700 0.002 13.681 1.00 75.88 86 THR A CA 1
ATOM 695 C C . THR A 1 86 ? 0.366 -0.132 12.602 1.00 75.88 86 THR A C 1
ATOM 697 O O . THR A 1 86 ? 1.200 -1.026 12.704 1.00 75.88 86 THR A O 1
ATOM 700 N N . THR A 1 87 ? 0.334 0.714 11.569 1.00 75.19 87 THR A N 1
ATOM 701 C CA . THR A 1 87 ? 1.262 0.586 10.443 1.00 75.19 87 THR A CA 1
ATOM 702 C C . THR A 1 87 ? 2.503 1.447 10.622 1.00 75.19 87 THR A C 1
ATOM 704 O O . THR A 1 87 ? 2.412 2.632 10.934 1.00 75.19 87 THR A O 1
ATOM 707 N N . ASN A 1 88 ? 3.674 0.852 10.392 1.00 78.69 88 ASN A N 1
ATOM 708 C CA . ASN A 1 88 ? 4.943 1.586 10.361 1.00 78.69 88 ASN A CA 1
ATOM 709 C C . ASN A 1 88 ? 5.304 2.053 8.937 1.00 78.69 88 ASN A C 1
ATOM 711 O O . ASN A 1 88 ? 6.354 2.650 8.707 1.00 78.69 88 ASN A O 1
ATOM 715 N N . ALA A 1 89 ? 4.444 1.747 7.963 1.00 86.56 89 ALA A N 1
ATOM 716 C CA . ALA A 1 89 ? 4.624 2.081 6.563 1.00 86.56 89 ALA A CA 1
ATOM 717 C C . ALA A 1 89 ? 3.697 3.226 6.136 1.00 86.56 89 ALA A C 1
ATOM 719 O O . ALA A 1 89 ? 2.631 3.469 6.705 1.00 86.56 89 ALA A O 1
ATOM 720 N N . SER A 1 90 ? 4.106 3.936 5.087 1.00 90.88 90 SER A N 1
ATOM 721 C CA . SER A 1 90 ? 3.317 5.025 4.519 1.00 90.88 90 SER A CA 1
ATOM 722 C C . SER A 1 90 ? 2.008 4.509 3.920 1.00 90.88 90 SER A C 1
ATOM 724 O O . SER A 1 90 ? 1.983 3.511 3.195 1.00 90.88 90 SER A O 1
ATOM 726 N N . ILE A 1 91 ? 0.924 5.236 4.198 1.00 91.62 91 ILE A N 1
ATOM 727 C CA . ILE A 1 91 ? -0.401 4.989 3.630 1.00 91.62 91 ILE A CA 1
ATOM 728 C C . ILE A 1 91 ? -0.615 5.927 2.446 1.00 91.62 91 ILE A C 1
ATOM 730 O O . ILE A 1 91 ? -0.480 7.148 2.561 1.00 91.62 91 ILE A O 1
ATOM 734 N N . TRP A 1 92 ? -1.038 5.349 1.333 1.00 93.50 92 TRP A N 1
ATOM 735 C CA . TRP A 1 92 ? -1.294 6.035 0.083 1.00 93.50 92 TRP A CA 1
ATOM 736 C C . TRP A 1 92 ? -2.704 5.759 -0.418 1.00 93.50 92 TRP A C 1
ATOM 738 O O . TRP A 1 92 ? -3.266 4.681 -0.222 1.00 93.50 92 TRP A O 1
ATOM 748 N N . PHE A 1 93 ? -3.264 6.732 -1.124 1.00 92.81 93 PHE A N 1
ATOM 749 C CA . PHE A 1 93 ? -4.536 6.597 -1.815 1.00 92.81 93 PHE A CA 1
ATOM 750 C C . PHE A 1 93 ? -4.314 6.660 -3.320 1.00 92.81 93 PHE A C 1
ATOM 752 O O . PHE A 1 93 ? -3.548 7.485 -3.803 1.00 92.81 93 PHE A O 1
ATOM 759 N N . LYS A 1 94 ? -4.995 5.817 -4.088 1.00 93.94 94 LYS A N 1
ATOM 760 C CA . LYS A 1 94 ? -5.012 5.919 -5.550 1.00 93.94 94 LYS A CA 1
ATOM 761 C C . LYS A 1 94 ? -6.439 6.152 -6.018 1.00 93.94 94 LYS A C 1
ATOM 763 O O . LYS A 1 94 ? -7.339 5.422 -5.610 1.00 93.94 94 LYS A O 1
ATOM 768 N N . GLN A 1 95 ? -6.651 7.185 -6.827 1.00 90.81 95 GLN A N 1
ATOM 769 C CA . GLN A 1 95 ? -7.972 7.475 -7.379 1.00 90.81 95 GLN A CA 1
ATOM 770 C C . GLN A 1 95 ? -8.356 6.403 -8.408 1.00 90.81 95 GLN A C 1
ATOM 772 O O . GLN A 1 95 ? -7.570 6.101 -9.301 1.00 90.81 95 GLN A O 1
ATOM 777 N N . GLU A 1 96 ? -9.567 5.872 -8.273 1.00 87.62 96 GLU A N 1
ATOM 778 C CA . GLU A 1 96 ? -10.257 5.006 -9.235 1.00 87.62 96 GLU A CA 1
ATOM 779 C C . GLU A 1 96 ? -11.543 5.730 -9.693 1.00 87.62 96 GLU A C 1
ATOM 781 O O . GLU A 1 96 ? -11.884 6.789 -9.154 1.00 87.62 96 GLU A O 1
ATOM 786 N N . ASP A 1 97 ? -12.283 5.184 -10.662 1.00 82.94 97 ASP A N 1
ATOM 787 C CA . ASP A 1 97 ? -13.428 5.871 -11.294 1.00 82.94 97 ASP A CA 1
ATOM 788 C C . ASP A 1 97 ? -14.441 6.458 -10.297 1.00 82.94 97 ASP A C 1
ATOM 790 O O . ASP A 1 97 ? -14.863 7.608 -10.420 1.00 82.94 97 ASP A O 1
ATOM 794 N N . ARG A 1 98 ? -14.845 5.670 -9.292 1.00 80.12 98 ARG A N 1
ATOM 795 C CA . ARG A 1 98 ? -15.860 6.062 -8.291 1.00 80.12 98 ARG A CA 1
ATOM 796 C C . ARG A 1 98 ? -15.405 5.892 -6.845 1.00 80.12 98 ARG A C 1
ATOM 798 O O . ARG A 1 98 ? -16.141 6.223 -5.918 1.00 80.12 98 ARG A O 1
ATOM 805 N N . SER A 1 99 ? -14.199 5.381 -6.642 1.00 85.88 99 SER A N 1
ATOM 806 C CA . SER A 1 99 ? -13.656 5.064 -5.328 1.00 85.88 99 SER A CA 1
ATOM 807 C C . SER A 1 99 ? -12.178 5.422 -5.262 1.00 85.88 99 SER A C 1
ATOM 809 O O . SER A 1 99 ? -11.558 5.816 -6.246 1.00 85.88 99 SER A O 1
ATOM 811 N N . LYS A 1 100 ? -11.604 5.344 -4.068 1.00 88.50 100 LYS A N 1
ATOM 812 C CA . LYS A 1 100 ? -10.168 5.491 -3.850 1.00 88.50 100 LYS A CA 1
ATOM 813 C C . LYS A 1 100 ? -9.645 4.180 -3.293 1.00 88.50 100 LYS A C 1
ATOM 815 O O . LYS A 1 100 ? -10.191 3.654 -2.327 1.00 88.50 100 LYS A O 1
ATOM 820 N N . ARG A 1 101 ? -8.583 3.639 -3.869 1.00 92.31 101 ARG A N 1
ATOM 821 C CA . ARG A 1 101 ? -7.911 2.461 -3.324 1.00 92.31 101 ARG A CA 1
ATOM 822 C C . ARG A 1 101 ? -6.971 2.883 -2.201 1.00 92.31 101 ARG A C 1
ATOM 824 O O . ARG A 1 101 ? -6.192 3.813 -2.385 1.00 92.31 101 ARG A O 1
ATOM 831 N N . CYS A 1 102 ? -7.044 2.201 -1.065 1.00 92.12 102 CYS A N 1
ATOM 832 C CA . CYS A 1 102 ? -6.126 2.367 0.061 1.00 92.12 102 CYS A CA 1
ATOM 833 C C . CYS A 1 102 ? -4.942 1.404 -0.106 1.00 92.12 102 CYS A C 1
ATOM 835 O O . CYS A 1 102 ? -5.158 0.210 -0.335 1.00 92.12 102 CYS A O 1
ATOM 837 N N . LEU A 1 103 ? -3.712 1.912 -0.007 1.00 95.06 103 LEU A N 1
ATOM 838 C CA . LEU A 1 103 ? -2.467 1.168 -0.206 1.00 95.06 103 LEU A CA 1
ATOM 839 C C . LEU A 1 103 ? -1.477 1.458 0.930 1.00 95.06 103 LEU A C 1
ATOM 841 O O . LEU A 1 103 ? -1.351 2.600 1.353 1.00 95.06 103 LEU A O 1
ATOM 845 N N . ILE A 1 104 ? -0.748 0.446 1.393 1.00 94.81 104 ILE A N 1
ATOM 846 C CA . ILE A 1 104 ? 0.339 0.570 2.378 1.00 94.81 104 ILE A CA 1
ATOM 847 C C . ILE A 1 104 ? 1.625 0.052 1.732 1.00 94.81 104 ILE A C 1
ATOM 849 O O . ILE A 1 104 ? 1.600 -1.010 1.100 1.00 94.81 104 ILE A O 1
ATOM 853 N N . GLY A 1 105 ? 2.728 0.787 1.881 1.00 94.94 105 GLY A N 1
ATOM 854 C CA . GLY A 1 105 ? 4.044 0.419 1.345 1.00 94.94 105 GLY A CA 1
ATOM 855 C C . GLY A 1 105 ? 4.710 1.557 0.555 1.00 94.94 105 GLY A C 1
ATOM 856 O O . GLY A 1 105 ? 4.507 2.722 0.912 1.00 94.94 105 GLY A O 1
ATOM 857 N N . PRO A 1 106 ? 5.477 1.259 -0.514 1.00 95.06 106 PRO A N 1
ATOM 858 C CA . PRO A 1 106 ? 5.791 -0.075 -1.041 1.00 95.06 106 PRO A CA 1
ATOM 859 C C . PRO A 1 106 ? 6.782 -0.821 -0.134 1.00 95.06 106 PRO A C 1
ATOM 861 O O . PRO A 1 106 ? 7.563 -0.204 0.583 1.00 95.06 106 PRO A O 1
ATOM 864 N N . PHE A 1 107 ? 6.742 -2.151 -0.156 1.00 94.38 107 PHE A N 1
ATOM 865 C CA . PHE A 1 107 ? 7.700 -3.024 0.523 1.00 94.38 107 PHE A CA 1
ATOM 866 C C . PHE A 1 107 ? 8.617 -3.683 -0.506 1.00 94.38 107 PHE A C 1
ATOM 868 O O . PHE A 1 107 ? 8.136 -4.172 -1.527 1.00 94.38 107 PHE A O 1
ATOM 875 N N . ASP A 1 108 ? 9.907 -3.790 -0.202 1.00 91.75 108 ASP A N 1
ATOM 876 C CA . ASP A 1 108 ? 10.901 -4.375 -1.120 1.00 91.75 108 ASP A CA 1
ATOM 877 C C . ASP A 1 108 ? 10.955 -5.908 -1.058 1.00 91.75 108 ASP A C 1
ATOM 879 O O . ASP A 1 108 ? 11.639 -6.566 -1.836 1.00 91.75 108 ASP A O 1
ATOM 883 N N . ASN A 1 109 ? 10.256 -6.512 -0.095 1.00 89.50 109 ASN A N 1
ATOM 884 C CA . ASN A 1 109 ? 10.186 -7.958 0.036 1.00 89.50 109 ASN A CA 1
ATOM 885 C C . ASN A 1 109 ? 8.825 -8.415 0.564 1.00 89.50 109 ASN A C 1
ATOM 887 O O . ASN A 1 109 ? 8.179 -7.757 1.384 1.00 89.50 109 ASN A O 1
ATOM 891 N N . PHE A 1 110 ? 8.414 -9.600 0.117 1.00 91.06 110 PHE A N 1
ATOM 892 C CA . PHE A 1 110 ? 7.114 -10.161 0.463 1.00 91.06 110 PHE A CA 1
ATOM 893 C C . PHE A 1 110 ? 6.981 -10.486 1.954 1.00 91.06 110 PHE A C 1
ATOM 895 O O . PHE A 1 110 ? 5.893 -10.375 2.509 1.00 91.06 110 PHE A O 1
ATOM 902 N N . LYS A 1 111 ? 8.072 -10.883 2.626 1.00 91.00 111 LYS A N 1
ATOM 903 C CA . LYS A 1 111 ? 8.039 -11.248 4.050 1.00 91.00 111 LYS A CA 1
ATOM 904 C C . LYS A 1 111 ? 7.644 -10.050 4.920 1.00 91.00 111 LYS A C 1
ATOM 906 O O . LYS A 1 111 ? 6.802 -10.207 5.802 1.00 91.00 111 LYS A O 1
ATOM 911 N N . ALA A 1 112 ? 8.191 -8.868 4.637 1.00 92.50 112 ALA A N 1
ATOM 912 C CA . ALA A 1 112 ? 7.824 -7.621 5.301 1.00 92.50 112 ALA A CA 1
ATOM 913 C C . ALA A 1 112 ? 6.352 -7.269 5.047 1.00 92.50 112 ALA A C 1
ATOM 915 O O . ALA A 1 112 ? 5.600 -7.079 6.000 1.00 92.50 112 ALA A O 1
ATOM 916 N N . ALA A 1 113 ? 5.910 -7.305 3.784 1.00 93.31 113 ALA A N 1
ATOM 917 C CA . ALA A 1 113 ? 4.509 -7.064 3.435 1.00 93.31 113 ALA A CA 1
ATOM 918 C C . ALA A 1 113 ? 3.553 -8.067 4.112 1.00 93.31 113 ALA A C 1
ATOM 920 O O . ALA A 1 113 ? 2.472 -7.698 4.559 1.00 93.31 113 ALA A O 1
ATOM 921 N N . LYS A 1 114 ? 3.946 -9.340 4.233 1.00 92.75 114 LYS A N 1
ATOM 922 C CA . LYS A 1 114 ? 3.160 -10.381 4.913 1.00 92.75 114 LYS A CA 1
ATOM 923 C C . LYS A 1 114 ? 3.058 -10.136 6.413 1.00 92.75 114 LYS A C 1
ATOM 925 O O . LYS A 1 114 ? 1.975 -10.294 6.965 1.00 92.75 114 LYS A O 1
ATOM 930 N N . SER A 1 115 ? 4.157 -9.747 7.057 1.00 92.69 115 SER A N 1
ATOM 931 C CA . SER A 1 115 ? 4.154 -9.395 8.478 1.00 92.69 115 SER A CA 1
ATOM 932 C C . SER A 1 115 ? 3.230 -8.208 8.748 1.00 92.69 115 SER A C 1
ATOM 934 O O . SER A 1 115 ? 2.377 -8.278 9.629 1.00 92.69 115 SER A O 1
ATOM 936 N N . GLU A 1 116 ? 3.347 -7.152 7.943 1.00 93.88 116 GLU A N 1
ATOM 937 C CA . GLU A 1 116 ? 2.505 -5.965 8.075 1.00 93.88 116 GLU A CA 1
ATOM 938 C C . GLU A 1 116 ? 1.029 -6.286 7.795 1.00 93.88 116 GLU A C 1
ATOM 940 O O . GLU A 1 116 ? 0.142 -5.844 8.521 1.00 93.88 116 GLU A O 1
ATOM 945 N N . LEU A 1 117 ? 0.746 -7.122 6.789 1.00 93.25 117 LEU A N 1
ATOM 946 C CA . LEU A 1 117 ? -0.615 -7.549 6.469 1.00 93.25 117 LEU A CA 1
ATOM 947 C C . LEU A 1 117 ? -1.303 -8.208 7.670 1.00 93.25 117 LEU A C 1
ATOM 949 O O . LEU A 1 117 ? -2.487 -7.964 7.896 1.00 93.25 117 LEU A O 1
ATOM 953 N N . LEU A 1 118 ? -0.584 -9.037 8.434 1.00 92.69 118 LEU A N 1
ATOM 954 C CA . LEU A 1 118 ? -1.144 -9.679 9.625 1.00 92.69 118 LEU A CA 1
ATOM 955 C C . LEU A 1 118 ? -1.594 -8.642 10.656 1.00 92.69 118 LEU A C 1
ATOM 957 O O . LEU A 1 118 ? -2.679 -8.799 11.209 1.00 92.69 118 LEU A O 1
ATOM 961 N N . ALA A 1 119 ? -0.808 -7.583 10.868 1.00 91.44 119 ALA A N 1
ATOM 962 C CA . ALA A 1 119 ? -1.158 -6.488 11.769 1.00 91.44 119 ALA A CA 1
ATOM 963 C C . ALA A 1 119 ? -2.343 -5.667 11.235 1.00 91.44 119 ALA A C 1
ATOM 965 O O . ALA A 1 119 ? -3.301 -5.413 11.962 1.00 91.44 119 ALA A O 1
ATOM 966 N N . VAL A 1 120 ? -2.332 -5.328 9.942 1.00 90.19 120 VAL A N 1
ATOM 967 C CA . VAL A 1 120 ? -3.423 -4.598 9.272 1.00 90.19 120 VAL A CA 1
ATOM 968 C C . VAL A 1 120 ? -4.752 -5.337 9.406 1.00 90.19 120 VAL A C 1
ATOM 970 O O . VAL A 1 120 ? -5.767 -4.715 9.709 1.00 90.19 120 VAL A O 1
ATOM 973 N N . LYS A 1 121 ? -4.750 -6.663 9.241 1.00 90.94 121 LYS A N 1
ATOM 974 C CA . LYS A 1 121 ? -5.958 -7.489 9.365 1.00 90.94 121 LYS A CA 1
ATOM 975 C C . LYS A 1 121 ? -6.535 -7.548 10.778 1.00 90.94 121 LYS A C 1
ATOM 977 O O . LYS A 1 121 ? -7.708 -7.869 10.907 1.00 90.94 121 LYS A O 1
ATOM 982 N N . GLN A 1 122 ? -5.767 -7.225 11.823 1.00 89.81 122 GLN A N 1
ATOM 983 C CA . GLN A 1 122 ? -6.313 -7.128 13.186 1.00 89.81 122 GLN A CA 1
ATOM 984 C C . GLN A 1 122 ? -7.178 -5.877 13.381 1.00 89.81 122 GLN A C 1
ATOM 986 O O . GLN A 1 122 ? -7.964 -5.797 14.326 1.00 89.81 122 GLN A O 1
ATOM 991 N N . VAL A 1 123 ? -7.049 -4.880 12.504 1.00 85.38 123 VAL A N 1
ATOM 992 C CA . VAL A 1 123 ? -7.846 -3.660 12.585 1.00 85.38 123 VAL A CA 1
ATOM 993 C C . VAL A 1 123 ? -9.248 -3.933 12.050 1.00 85.38 123 VAL A C 1
ATOM 995 O O . VAL A 1 123 ? -9.441 -4.350 10.904 1.00 85.38 123 VAL A O 1
ATOM 998 N N . ARG A 1 124 ? -10.258 -3.636 12.874 1.00 83.38 124 ARG A N 1
ATOM 999 C CA . ARG A 1 124 ? -11.667 -3.800 12.502 1.00 83.38 124 ARG A CA 1
ATOM 1000 C C . ARG A 1 124 ? -11.966 -3.071 11.188 1.00 83.38 124 ARG A C 1
ATOM 1002 O O . ARG A 1 124 ? -11.766 -1.864 11.079 1.00 83.38 124 ARG A O 1
ATOM 1009 N N . GLY A 1 125 ? -12.502 -3.814 10.221 1.00 83.19 125 GLY A N 1
ATOM 1010 C CA . GLY A 1 125 ? -12.866 -3.298 8.899 1.00 83.19 125 GLY A CA 1
ATOM 1011 C C . GLY A 1 125 ? -11.794 -3.473 7.820 1.00 83.19 125 GLY A C 1
ATOM 1012 O O . GLY A 1 125 ? -12.053 -3.091 6.687 1.00 83.19 125 GLY A O 1
ATOM 1013 N N . LEU A 1 126 ? -10.634 -4.065 8.137 1.00 86.94 126 LEU A N 1
ATOM 1014 C CA . LEU A 1 126 ? -9.538 -4.307 7.183 1.00 86.94 126 LEU A CA 1
ATOM 1015 C C . LEU A 1 126 ? -9.190 -5.799 7.016 1.00 86.94 126 LEU A C 1
ATOM 1017 O O . LEU A 1 126 ? -8.117 -6.143 6.522 1.00 86.94 126 LEU A O 1
ATOM 1021 N N . ASN A 1 127 ? -10.098 -6.701 7.401 1.00 87.88 127 ASN A N 1
ATOM 1022 C CA . ASN A 1 127 ? -9.894 -8.157 7.322 1.00 87.88 127 ASN A CA 1
ATOM 1023 C C . ASN A 1 127 ? -9.632 -8.648 5.884 1.00 87.88 127 ASN A C 1
ATOM 1025 O O . ASN A 1 127 ? -8.869 -9.596 5.663 1.00 87.88 127 ASN A O 1
ATOM 1029 N N . ASP A 1 128 ? -10.226 -7.951 4.914 1.00 89.06 128 ASP A N 1
ATOM 1030 C CA . ASP A 1 128 ? -10.126 -8.248 3.485 1.00 89.06 128 ASP A CA 1
ATOM 1031 C C . ASP A 1 128 ? -8.870 -7.652 2.838 1.00 89.06 128 ASP A C 1
ATOM 1033 O O . ASP A 1 128 ? -8.709 -7.724 1.620 1.00 89.06 128 ASP A O 1
ATOM 1037 N N . ALA A 1 129 ? -7.961 -7.066 3.627 1.00 92.38 129 ALA A N 1
ATOM 1038 C CA . ALA A 1 129 ? -6.694 -6.582 3.105 1.00 92.38 129 ALA A CA 1
ATOM 1039 C C . ALA A 1 129 ? -5.889 -7.726 2.464 1.00 92.38 129 ALA A C 1
ATOM 1041 O O . ALA A 1 129 ? -5.923 -8.880 2.908 1.00 92.38 129 ALA A O 1
ATOM 1042 N N . PHE A 1 130 ? -5.131 -7.419 1.416 1.00 94.56 130 PHE A N 1
ATOM 1043 C CA . PHE A 1 130 ? -4.302 -8.408 0.724 1.00 94.56 130 PHE A CA 1
ATOM 1044 C C . PHE A 1 130 ? -3.087 -7.758 0.068 1.00 94.56 130 PHE A C 1
ATOM 1046 O O . PHE A 1 130 ? -3.048 -6.544 -0.134 1.00 94.56 130 PHE A O 1
ATOM 1053 N N . ILE A 1 131 ? -2.084 -8.572 -0.261 1.00 94.81 131 ILE A N 1
ATOM 1054 C CA . ILE A 1 131 ? -0.855 -8.100 -0.901 1.00 94.81 131 ILE A CA 1
ATOM 1055 C C . ILE A 1 131 ? -1.050 -8.015 -2.412 1.00 94.81 131 ILE A C 1
ATOM 1057 O O . ILE A 1 131 ? -1.696 -8.867 -3.020 1.00 94.81 131 ILE A O 1
ATOM 1061 N N . ARG A 1 132 ? -0.454 -7.001 -3.028 1.00 94.69 132 ARG A N 1
ATOM 1062 C CA . ARG A 1 132 ? -0.255 -6.892 -4.468 1.00 94.69 132 ARG A CA 1
ATOM 1063 C C . ARG A 1 132 ? 1.234 -6.893 -4.789 1.00 94.69 132 ARG A C 1
ATOM 1065 O O . ARG A 1 132 ? 2.006 -6.354 -4.002 1.00 94.69 132 ARG A O 1
ATOM 1072 N N . SER A 1 133 ? 1.623 -7.448 -5.931 1.00 92.88 133 SER A N 1
ATOM 1073 C CA . SER A 1 133 ? 3.011 -7.465 -6.407 1.00 92.88 133 SER A CA 1
ATOM 1074 C C . SER A 1 133 ? 3.169 -6.717 -7.724 1.00 92.88 133 SER A C 1
ATOM 1076 O O . SER A 1 133 ? 2.350 -6.853 -8.638 1.00 92.88 133 SER A O 1
ATOM 1078 N N . VAL A 1 134 ? 4.244 -5.946 -7.811 1.00 93.06 134 VAL A N 1
ATOM 1079 C CA . VAL A 1 134 ? 4.736 -5.279 -9.012 1.00 93.06 134 VAL A CA 1
ATOM 1080 C C . VAL A 1 134 ? 6.107 -5.864 -9.319 1.00 93.06 134 VAL A C 1
ATOM 1082 O O . VAL A 1 134 ? 6.964 -5.879 -8.445 1.00 93.06 134 VAL A O 1
ATOM 1085 N N . ASP A 1 135 ? 6.328 -6.313 -10.551 1.00 90.38 135 ASP A N 1
ATOM 1086 C CA . ASP A 1 135 ? 7.543 -7.050 -10.942 1.00 90.38 135 ASP A CA 1
ATOM 1087 C C . ASP A 1 135 ? 8.778 -6.141 -11.142 1.00 90.38 135 ASP A C 1
ATOM 1089 O O . ASP A 1 135 ? 9.773 -6.549 -11.733 1.00 90.38 135 ASP A O 1
ATOM 1093 N N . VAL A 1 136 ? 8.700 -4.895 -10.669 1.00 90.31 136 VAL A N 1
ATOM 1094 C CA . VAL A 1 136 ? 9.768 -3.891 -10.685 1.00 90.31 136 VAL A CA 1
ATOM 1095 C C . VAL A 1 136 ? 9.804 -3.153 -9.351 1.00 90.31 136 VAL A C 1
ATOM 1097 O O . VAL A 1 136 ? 8.793 -3.095 -8.641 1.00 90.31 136 VAL A O 1
ATOM 1100 N N . ALA A 1 137 ? 10.956 -2.565 -9.033 1.00 91.75 137 ALA A N 1
ATOM 1101 C CA . ALA A 1 137 ? 11.146 -1.826 -7.798 1.00 91.75 137 ALA A CA 1
ATOM 1102 C C . ALA A 1 137 ? 10.398 -0.495 -7.894 1.00 91.75 137 ALA A C 1
ATOM 1104 O O . ALA A 1 137 ? 10.515 0.216 -8.891 1.00 91.75 137 ALA A O 1
ATOM 1105 N N . ILE A 1 138 ? 9.625 -0.159 -6.867 1.00 93.81 138 ILE A N 1
ATOM 1106 C CA . ILE A 1 138 ? 8.814 1.050 -6.805 1.00 93.81 138 ILE A CA 1
ATOM 1107 C C . ILE A 1 138 ? 9.343 1.966 -5.720 1.00 93.81 138 ILE A C 1
ATOM 1109 O O . ILE A 1 138 ? 9.458 1.578 -4.560 1.00 93.81 138 ILE A O 1
ATOM 1113 N N . ARG A 1 139 ? 9.555 3.229 -6.080 1.00 94.00 139 ARG A N 1
ATOM 1114 C CA . ARG A 1 139 ? 9.825 4.297 -5.118 1.00 94.00 139 ARG A CA 1
ATOM 1115 C C . ARG A 1 139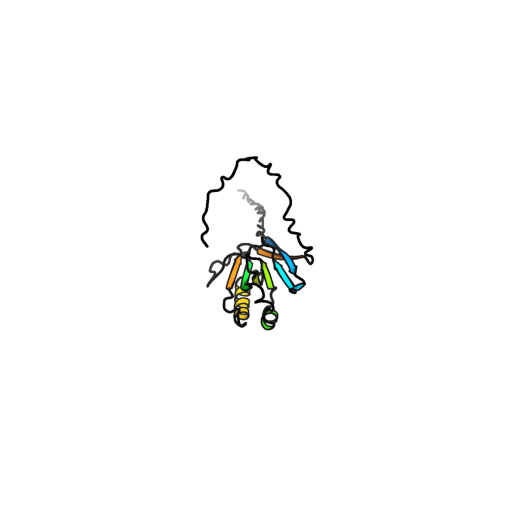 ? 8.785 5.378 -5.226 1.00 94.00 139 ARG A C 1
ATOM 1117 O O . ARG A 1 139 ? 8.360 5.725 -6.320 1.00 94.00 139 ARG A O 1
ATOM 1124 N N . VAL A 1 140 ? 8.385 5.927 -4.087 1.00 93.25 140 VAL A N 1
ATOM 1125 C CA . VAL A 1 140 ? 7.398 7.005 -4.050 1.00 93.25 140 VAL A CA 1
ATOM 1126 C C . VAL A 1 140 ? 8.090 8.325 -3.751 1.00 93.25 140 VAL A C 1
ATOM 1128 O O . VAL A 1 140 ? 8.739 8.474 -2.717 1.00 93.25 140 VAL A O 1
ATOM 1131 N N . THR A 1 141 ? 7.927 9.299 -4.639 1.00 92.50 141 THR A N 1
ATOM 1132 C CA . THR A 1 141 ? 8.367 10.683 -4.445 1.00 92.50 141 THR A CA 1
ATOM 1133 C C . THR A 1 141 ? 7.196 11.531 -3.966 1.00 92.50 141 THR A C 1
ATOM 1135 O O . THR A 1 141 ? 6.068 11.411 -4.443 1.00 92.50 141 THR A O 1
ATOM 1138 N N . SER A 1 142 ? 7.440 12.384 -2.972 1.00 88.69 142 SER A N 1
ATOM 1139 C CA . SER A 1 142 ? 6.412 13.234 -2.362 1.00 88.69 142 SER A CA 1
ATOM 1140 C C . SER A 1 142 ? 6.550 14.672 -2.839 1.00 88.69 142 SER A C 1
ATOM 1142 O O . SER A 1 142 ? 7.456 15.384 -2.411 1.00 88.69 142 SER A O 1
ATOM 1144 N N . ASN A 1 143 ? 5.619 15.121 -3.679 1.00 80.44 143 ASN A N 1
ATOM 1145 C CA . ASN A 1 143 ? 5.556 16.507 -4.121 1.00 80.44 143 ASN A CA 1
ATOM 1146 C C . ASN A 1 143 ? 4.600 17.269 -3.199 1.00 80.44 143 ASN A C 1
ATOM 1148 O O . ASN A 1 143 ? 3.396 17.014 -3.165 1.00 80.44 143 ASN A O 1
ATOM 1152 N N . LYS A 1 144 ? 5.137 18.220 -2.426 1.00 55.06 144 LYS A N 1
ATOM 1153 C CA . LYS A 1 144 ? 4.374 19.004 -1.437 1.00 55.06 144 LYS A CA 1
ATOM 1154 C C . LYS A 1 144 ? 3.450 20.081 -2.037 1.00 55.06 144 LYS A C 1
ATOM 1156 O O . LYS A 1 144 ? 2.959 20.914 -1.293 1.00 55.06 144 LYS A O 1
ATOM 1161 N N . HIS A 1 145 ? 3.164 20.064 -3.337 1.00 43.94 145 HIS A N 1
ATOM 1162 C CA . HIS A 1 145 ? 2.249 21.017 -3.968 1.00 43.94 145 HIS A CA 1
ATOM 1163 C C . HIS A 1 145 ? 1.460 20.358 -5.105 1.00 43.94 145 HIS A C 1
ATOM 1165 O O . HIS A 1 145 ? 2.029 20.007 -6.135 1.00 43.94 145 HIS A O 1
ATOM 1171 N N . ALA A 1 146 ? 0.138 20.256 -4.947 1.00 44.97 146 ALA A N 1
ATOM 1172 C CA . ALA A 1 146 ? -0.778 20.252 -6.081 1.00 44.97 146 ALA A CA 1
ATOM 1173 C C . ALA A 1 146 ? -1.446 21.613 -6.180 1.00 44.97 146 ALA A C 1
ATOM 1175 O O . ALA A 1 146 ? -2.465 21.883 -5.546 1.00 44.97 146 ALA A O 1
ATOM 1176 N N . THR A 1 147 ? -0.906 22.465 -7.038 1.00 36.12 147 THR A N 1
ATOM 1177 C CA . THR A 1 147 ? -1.753 23.443 -7.706 1.00 36.12 147 THR A CA 1
ATOM 1178 C C . THR A 1 147 ? -2.719 22.635 -8.564 1.00 36.12 147 THR A C 1
ATOM 1180 O O . THR A 1 147 ? -2.291 21.899 -9.451 1.00 36.12 147 THR A O 1
ATOM 1183 N N . SER A 1 148 ? -4.007 22.708 -8.228 1.00 38.53 148 SER A N 1
ATOM 1184 C CA . SER A 1 148 ? -5.126 22.143 -8.981 1.00 38.53 148 SER A CA 1
ATOM 1185 C C . SER A 1 148 ? -4.843 22.166 -10.487 1.00 38.53 148 SER A C 1
ATOM 1187 O O . SER A 1 148 ? -4.789 23.238 -11.096 1.00 38.53 148 SER A O 1
ATOM 1189 N N . GLN A 1 149 ? -4.648 20.990 -11.097 1.00 41.84 149 GLN A N 1
ATOM 1190 C CA . GLN A 1 149 ? -4.802 20.866 -12.538 1.00 41.84 149 GLN A CA 1
ATOM 1191 C C . GLN A 1 149 ? -6.263 21.180 -12.833 1.00 41.84 149 GLN A C 1
ATOM 1193 O O . GLN A 1 149 ? -7.163 20.357 -12.673 1.00 41.84 149 GLN A O 1
ATOM 1198 N N . LYS A 1 150 ? -6.481 22.429 -13.228 1.00 35.38 150 LYS A N 1
ATOM 1199 C CA . LYS A 1 150 ? -7.709 22.916 -13.820 1.00 35.38 150 LYS A CA 1
ATOM 1200 C C . LYS A 1 150 ? -8.054 21.964 -14.964 1.00 35.38 150 LYS A C 1
ATOM 1202 O O . LYS A 1 150 ? -7.401 21.974 -16.005 1.00 35.38 150 LYS A O 1
ATOM 1207 N N . GLN A 1 151 ? -9.087 21.150 -14.771 1.00 44.22 151 GLN A N 1
ATOM 1208 C CA . GLN A 1 151 ? -9.843 20.581 -15.875 1.00 44.22 151 GLN A CA 1
ATOM 1209 C C . GLN A 1 151 ? -10.391 21.759 -16.684 1.00 44.22 151 GLN A C 1
ATOM 1211 O O . GLN A 1 151 ? -11.482 22.260 -16.427 1.00 44.22 151 GLN A O 1
ATOM 1216 N N . GLN A 1 152 ? -9.618 22.250 -17.651 1.00 37.19 152 GLN A N 1
ATOM 1217 C CA . GLN A 1 152 ? -10.103 23.207 -18.631 1.00 37.19 152 GLN A CA 1
ATOM 1218 C C . GLN A 1 152 ? -10.777 22.427 -19.760 1.00 37.19 152 GLN 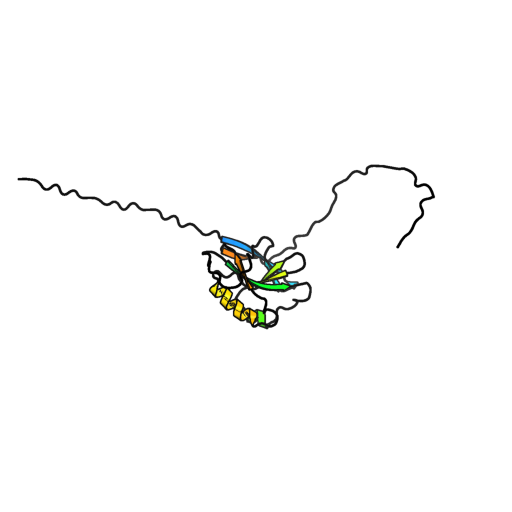A C 1
ATOM 1220 O O . GLN A 1 152 ? -10.322 22.376 -20.898 1.00 37.19 152 GLN A O 1
ATOM 1225 N N . GLY A 1 153 ? -11.895 21.795 -19.408 1.00 34.50 153 GLY A N 1
ATOM 1226 C CA . GLY A 1 153 ? -12.914 21.404 -20.362 1.00 34.50 153 GLY A CA 1
ATOM 1227 C C . GLY A 1 153 ? -13.777 22.614 -20.710 1.00 34.50 153 GLY A C 1
ATOM 1228 O O . GLY A 1 153 ? -14.582 23.034 -19.886 1.00 34.50 153 GLY A O 1
ATOM 1229 N N . LYS A 1 154 ? -13.597 23.125 -21.939 1.00 41.50 154 LYS A N 1
ATOM 1230 C CA . LYS A 1 154 ? -14.571 23.751 -22.870 1.00 41.50 154 LYS A CA 1
ATOM 1231 C C . LYS A 1 154 ? -14.023 25.024 -23.525 1.00 41.50 154 LYS A C 1
ATOM 1233 O O . LYS A 1 154 ? -13.920 26.054 -22.874 1.00 41.50 154 LYS A O 1
ATOM 1238 N N . SER A 1 155 ? -13.850 24.993 -24.852 1.00 38.59 155 SER A N 1
ATOM 1239 C CA . SER A 1 155 ? -14.734 25.757 -25.751 1.00 38.59 155 SER A CA 1
ATOM 1240 C C . SER A 1 155 ? -14.488 25.442 -27.239 1.00 38.59 155 SER A C 1
ATOM 1242 O O . SER A 1 155 ? -13.400 25.650 -27.760 1.00 38.59 155 SER A O 1
ATOM 1244 N N . ARG A 1 156 ? -15.566 24.985 -27.895 1.00 43.28 156 ARG A N 1
ATOM 1245 C CA . ARG A 1 156 ? -15.907 25.060 -29.331 1.00 43.28 156 ARG A CA 1
ATOM 1246 C C . ARG A 1 156 ? -14.971 24.435 -30.379 1.00 43.28 156 ARG A C 1
ATOM 1248 O O . ARG A 1 156 ? -14.177 25.115 -31.020 1.00 43.28 156 ARG A O 1
ATOM 1255 N N . ARG A 1 157 ? -15.306 23.198 -30.771 1.00 50.25 157 ARG A N 1
ATOM 1256 C CA . ARG A 1 157 ? -15.359 22.858 -32.205 1.00 50.25 157 ARG A CA 1
ATOM 1257 C C . ARG A 1 157 ? -16.502 23.666 -32.829 1.00 50.25 157 ARG A C 1
ATOM 1259 O O . ARG A 1 157 ? -17.650 23.511 -32.417 1.00 50.25 157 ARG A O 1
ATOM 1266 N N . LYS A 1 158 ? -16.195 24.554 -33.778 1.00 40.91 158 LYS A N 1
ATOM 1267 C CA . LYS A 1 158 ? -17.203 25.132 -34.674 1.00 40.91 158 LYS A CA 1
ATOM 1268 C C . LYS A 1 158 ? -17.672 24.009 -35.601 1.00 40.91 158 LYS A C 1
ATOM 1270 O O . LYS A 1 158 ? -16.930 23.615 -36.491 1.00 40.91 158 LYS A O 1
ATOM 1275 N N . VAL A 1 159 ? -18.869 23.486 -35.364 1.00 52.38 159 VAL A N 1
ATOM 1276 C CA . VAL A 1 159 ? -19.616 22.750 -36.387 1.00 52.38 159 VAL A CA 1
ATOM 1277 C C . VAL A 1 159 ? -20.601 23.749 -36.975 1.00 52.38 159 VAL A C 1
ATOM 1279 O O . VAL A 1 159 ? -21.411 24.336 -36.259 1.00 52.38 159 VAL A O 1
ATOM 1282 N N . THR A 1 160 ? -20.423 24.026 -38.258 1.00 56.22 160 THR A N 1
ATOM 1283 C CA . THR A 1 160 ? -21.256 24.887 -39.098 1.00 56.22 160 THR A CA 1
ATOM 1284 C C . THR A 1 160 ? -22.688 24.337 -39.148 1.00 56.22 160 THR A C 1
ATOM 1286 O O . THR A 1 160 ? -22.853 23.121 -39.258 1.00 56.22 160 THR A O 1
ATOM 1289 N N . PRO A 1 161 ? -23.729 25.184 -39.070 1.00 50.28 161 PRO A N 1
ATOM 1290 C CA . PRO A 1 161 ? -25.107 24.718 -39.126 1.00 50.28 161 PRO A CA 1
ATOM 1291 C C . PRO A 1 161 ? -25.456 24.340 -40.569 1.00 50.28 161 PRO A C 1
ATOM 1293 O O . PRO A 1 161 ? -25.440 25.187 -41.460 1.00 50.28 161 PRO A O 1
ATOM 1296 N N . TYR A 1 162 ? -25.781 23.070 -40.802 1.00 53.94 162 TYR A N 1
ATOM 1297 C CA . TYR A 1 162 ? -26.569 22.696 -41.971 1.00 53.94 162 TYR A CA 1
ATOM 1298 C C . TYR A 1 162 ? -27.983 23.250 -41.770 1.00 53.94 162 TYR A C 1
ATOM 1300 O O . TYR A 1 162 ? -28.642 22.955 -40.773 1.00 53.94 162 TYR A O 1
ATOM 1308 N N . MET A 1 163 ? -28.414 24.100 -42.701 1.00 47.72 163 MET A N 1
ATOM 1309 C CA . MET A 1 163 ? -29.779 24.601 -42.789 1.00 47.72 163 MET A CA 1
ATOM 1310 C C . MET A 1 163 ? -30.682 23.520 -43.378 1.00 47.72 163 MET A C 1
ATOM 1312 O O . MET A 1 163 ? -30.395 23.035 -44.468 1.00 47.72 163 MET A O 1
ATOM 1316 N N . ILE A 1 164 ? -31.798 23.214 -42.714 1.00 55.31 164 ILE A N 1
ATOM 1317 C CA . ILE A 1 164 ? -33.014 22.734 -43.381 1.00 55.31 164 ILE A CA 1
ATOM 1318 C C . ILE A 1 164 ? -34.196 23.449 -42.721 1.00 55.31 164 ILE A C 1
ATOM 1320 O O . ILE A 1 164 ? -34.522 23.202 -41.563 1.00 55.31 164 ILE A O 1
ATOM 1324 N N . ALA A 1 165 ? -34.798 24.376 -43.4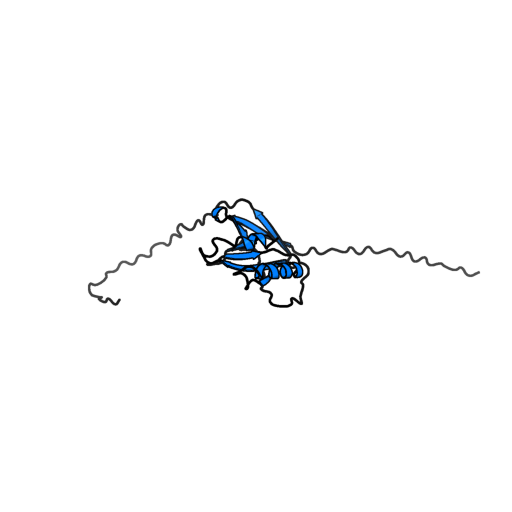60 1.00 46.19 165 ALA A N 1
ATOM 1325 C CA . ALA A 1 165 ? -36.111 24.934 -43.173 1.00 46.19 165 ALA A CA 1
ATOM 1326 C C . ALA A 1 165 ? -37.172 24.095 -43.908 1.00 46.19 165 ALA A C 1
ATOM 1328 O O . ALA A 1 165 ? -36.964 23.739 -45.066 1.00 46.19 165 ALA A O 1
ATOM 1329 N N . GLY A 1 166 ? -38.304 23.805 -43.261 1.00 41.69 166 GLY A N 1
ATOM 1330 C CA . GLY A 1 166 ? -39.470 23.170 -43.889 1.00 41.69 166 GLY A CA 1
ATOM 1331 C C . GLY A 1 166 ? -40.582 22.879 -42.877 1.00 41.69 166 GLY A C 1
ATOM 1332 O O . GLY A 1 166 ? -40.307 22.365 -41.803 1.00 41.69 166 GLY A O 1
ATOM 1333 N N . GLN A 1 167 ? -41.816 23.274 -43.193 1.00 45.88 167 GLN A N 1
ATOM 1334 C CA . GLN A 1 167 ? -42.979 23.404 -42.300 1.00 45.88 167 GLN A CA 1
ATOM 1335 C C . GLN A 1 167 ? -43.429 22.115 -41.584 1.00 45.88 167 GLN A C 1
ATOM 1337 O O . GLN A 1 167 ? -43.641 21.088 -42.222 1.00 45.88 167 GLN A O 1
ATOM 1342 N N . HIS A 1 168 ? -43.735 22.212 -40.284 1.00 49.19 168 HIS A N 1
ATOM 1343 C CA . HIS A 1 168 ? -44.573 21.223 -39.600 1.00 49.19 168 HIS A CA 1
ATOM 1344 C C . HIS A 1 168 ? -46.053 21.527 -39.869 1.00 49.19 168 HIS A C 1
ATOM 1346 O O . HIS A 1 168 ? -46.566 22.584 -39.493 1.00 49.19 168 HIS A O 1
ATOM 1352 N N . GLY A 1 169 ? -46.726 20.598 -40.550 1.00 42.28 169 GLY A N 1
ATOM 1353 C CA . GLY A 1 169 ? -48.176 20.581 -40.711 1.00 42.28 169 GLY A CA 1
ATOM 1354 C C . GLY A 1 169 ? -48.876 20.315 -39.376 1.00 42.28 169 GLY A C 1
ATOM 1355 O O . GLY A 1 169 ? -48.377 19.597 -38.516 1.00 42.28 169 GLY A O 1
ATOM 1356 N N . ARG A 1 170 ? -50.045 20.928 -39.205 1.00 47.50 170 ARG A N 1
ATOM 1357 C CA . ARG A 1 170 ? -50.832 21.029 -37.967 1.00 47.50 170 ARG A CA 1
ATOM 1358 C C . ARG A 1 170 ? -51.522 19.717 -37.535 1.00 47.50 170 ARG A C 1
ATOM 1360 O O . ARG A 1 170 ? -52.644 19.804 -37.061 1.00 47.50 170 ARG A O 1
ATOM 1367 N N . ASN A 1 171 ? -50.915 18.538 -37.720 1.00 55.75 171 ASN A N 1
ATOM 1368 C CA . ASN A 1 171 ? -51.644 17.264 -37.592 1.00 55.75 171 ASN A CA 1
ATOM 1369 C C . ASN A 1 171 ? -50.913 16.036 -37.012 1.00 55.75 171 ASN A C 1
ATOM 1371 O O . ASN A 1 171 ? -51.497 14.964 -37.083 1.00 55.75 171 ASN A O 1
ATOM 1375 N N . ASP A 1 172 ? -49.747 16.139 -36.368 1.00 49.34 172 ASP A N 1
ATOM 1376 C CA . ASP A 1 172 ? -49.171 14.964 -35.681 1.00 49.34 172 ASP A CA 1
ATOM 1377 C C . ASP A 1 172 ? -49.259 15.086 -34.158 1.00 49.34 172 ASP A C 1
ATOM 1379 O O . ASP A 1 172 ? -48.374 15.572 -33.453 1.00 49.34 172 ASP A O 1
ATOM 1383 N N . CYS A 1 173 ? -50.416 14.643 -33.672 1.00 49.12 173 CYS A N 1
ATOM 1384 C CA . CYS A 1 173 ? -50.658 14.211 -32.308 1.00 49.12 173 CYS A CA 1
ATOM 1385 C C . CYS A 1 173 ? -49.873 12.922 -32.018 1.00 49.12 173 CYS A C 1
ATOM 1387 O O . CYS A 1 173 ? -49.995 11.977 -32.785 1.00 49.12 173 CYS A O 1
ATOM 1389 N N . GLN A 1 174 ? -49.196 12.829 -30.869 1.00 45.22 174 GLN A N 1
ATOM 1390 C CA . GLN A 1 174 ? -49.510 11.838 -29.822 1.00 45.22 174 GLN A CA 1
ATOM 1391 C C . GLN A 1 174 ? -48.487 11.876 -28.678 1.00 45.22 174 GLN A C 1
ATOM 1393 O O . GLN A 1 174 ? -47.287 11.696 -28.861 1.00 45.22 174 GLN A O 1
ATOM 1398 N N . CYS A 1 175 ? -49.015 12.088 -27.474 1.00 41.22 175 CYS A N 1
ATOM 1399 C CA . CYS A 1 175 ? -48.380 11.785 -26.197 1.00 41.22 175 CYS A CA 1
ATOM 1400 C C . CYS A 1 175 ? -48.216 10.268 -26.033 1.00 41.22 175 CYS A C 1
ATOM 1402 O O . CYS A 1 175 ? -49.116 9.554 -26.452 1.00 41.22 175 CYS A O 1
ATOM 1404 N N . TYR A 1 176 ? -47.200 9.807 -25.299 1.00 37.88 176 TYR A N 1
ATOM 1405 C CA . TYR A 1 176 ? -47.362 8.802 -24.237 1.00 37.88 176 TYR A CA 1
ATOM 1406 C C . TYR A 1 176 ? -46.255 8.996 -23.189 1.00 37.88 176 TYR A C 1
ATOM 1408 O O . TYR A 1 176 ? -45.125 9.341 -23.533 1.00 37.88 176 TYR A O 1
ATOM 1416 N N . PHE A 1 177 ? -46.663 8.877 -21.925 1.00 45.47 177 PHE A N 1
ATOM 1417 C CA . PHE A 1 177 ? -45.861 9.009 -20.707 1.00 45.47 177 PHE A CA 1
ATOM 1418 C C . PHE A 1 177 ? -44.815 7.902 -20.563 1.00 45.47 177 PHE A C 1
ATOM 1420 O O . PHE A 1 177 ? -45.098 6.774 -21.029 1.00 45.47 177 PHE A O 1
#